Protein 6LN4 (pdb70)

Organism: Homo sapiens (NCBI:txid9606)

Foldseek 3Di:
DQLVQLLVLQDDFDAFDWVPALQGVLQSLQVLLVVVLVSVLSSQVSQPLLVVADVQQNVLLCLQQVLLLLLLVQLVVCLVDDQWTPNGPHDIHHQVNCVRSVNNVLSVLSVVLSVLCNVLVDDSSLSSLVSQLSSLVRPRPRGDCVPSSVVSNVVSLVVLVVCCVPVPVVDPPSSVSSVVSVVSSSVSSVVVLVVSVVVVVVVSHDHDVVSVVSSVSD/DDVVVVVVVD

B-factor: mean 55.41, std 24.08, range [7.72, 132.01]

CATH classification: 1.10.565.10

Nearest PDB structures (foldseek):
  6ln4-assembly1_A  TM=1.005E+00  e=1.503E-34  Homo sapiens
  2e2r-assembly1_A  TM=9.876E-01  e=1.432E-26  Homo sapiens
  1s9q-assembly1_A  TM=9.421E-01  e=3.141E-25  Mus musculus
  1s9p-assembly1_A  TM=9.801E-01  e=4.533E-24  Mus musculus
  2p7z-assembly1_A  TM=9.844E-01  e=4.084E-23  Homo sapiens

InterPro domains:
  IPR000536 Nuclear hormone receptor, ligand-binding domain [PF00104] (241-415)
  IPR000536 Nuclear hormone receptor, ligand-binding domain [PS51843] (208-432)
  IPR000536 Nuclear hormone receptor, ligand-binding domain [SM00430] (245-403)
  IPR001628 Zinc finger, nuclear hormone receptor-type [PF00105] (102-170)
  IPR001628 Zinc finger, nuclear hormone receptor-type [PR00047] (103-119)
  IPR001628 Zinc finger, nuclear hormone receptor-type [PR00047] (119-134)
  IPR001628 Zinc finger, nuclear hormone receptor-type [PR00047] (152-160)
  IPR001628 Zinc finger, nuclear hormone receptor-type [PR00047] (160-168)
  IPR001628 Zinc finger, nuclear hormone receptor-type [PS00031] (103-129)
  IPR001628 Zinc finger, nuclear hormone receptor-type [PS51030] (100-175)
  IPR001628 Zinc finger, nuclear hormone receptor-type [SM00399] (100-171)
  IPR001723 Nuclear hormone receptor [PR00398] (164-174)
  IPR001723 Nuclear hormone receptor [PR00398] (246-267)
  IPR001723 Nuclear hormone receptor [PR00398] (267-283)
  IPR001723 Nuclear hormone receptor [PR00398] (334-349)
  IPR001723 Nuclear hormone receptor [PR00398] (391-408)
  IPR013088 Zinc finger, NHR/GATA-type [G3DSA:3.30.50.10] (95-196)
  IPR024178 Estrogen receptor/oestrogen-related receptor [PIRSF002527] (75-432)
  IPR027289 Oestrogen-related receptor [PIRSF500939] (5-433)
  IPR035500 Nuclear hormone receptor-like domain superfamily [G3DSA:1.10.565.10] (209-433)

Sequence (228 aa):
KIVSHLLVAEPDKLYAMPPEGDIKALTTLCDLADRELVVIIGWAKHIPGFSSLSLGDQMSLLQSAWMEILILGIVYRSLPYDDKLVYAEDYIMDEEHSRLAGLLELYRAILQLVRRYKKLKVEKEEFVTLKALALANSDSMYIEDLEAVQKLQDLLHEALQDYELSQRHEEPWRTGKLLLTLPLLRQTAAKAVQHFYSVKLQGKVPMHKLFLEMLEAKASELLKYLTT

Secondary structure (DSSP, 8-state):
-HHHHHHHTSPPPP------SHHHHHHHHHHHHHHHHHHHHHHHTTSTTTTTS-HHHHHHHHHHHHHHHHHHHHHHHHTTSSS-EESSSS-EE-HHHHHHTT-HHHHHHHHHHHHHHHHHT--HHHHHHHHHHHHHT---TT-S-HHHHHHHHHHHHHHHHHHHHHHTTTSTTHHHHHHTTHHHHHHHHHHHHHHHHHHHHH-SS---HHHHHHHHH-/--HHHHHHH-

GO terms:
  GO:0008283 cell population proliferation (P, IDA)
  GO:0005515 protein binding (F, IPI)
  GO:1990837 sequence-specific double-stranded DNA binding (F, IDA)
  GO:0043565 sequence-specific DNA binding (F, IDA)
  GO:0019827 stem cell population maintenance (P, IDA)
  GO:0006355 regulation of DNA-templated transcription (P, IDA)
  GO:0005634 nucleus (C, EXP)
  GO:0005654 nucleoplasm (C, TAS)
  GO:0005654 nucleoplasm (C, IDA)
  GO:0000981 DNA-binding transcription factor activity, RNA polymerase II-specific (F, IDA)

Solvent-accessible surface area: 11310 Å² total; per-residue (Å²): 146,38,3,59,84,0,40,132,23,34,43,127,122,26,114,4,153,90,152,161,45,64,80,64,6,12,17,6,6,0,33,8,15,10,103,28,0,50,49,6,1,34,4,0,59,91,2,39,43,0,62,106,11,64,90,44,1,11,37,13,1,1,58,23,0,0,8,6,4,18,2,0,6,16,0,74,31,0,28,107,70,116,62,71,0,1,14,0,67,79,34,57,0,50,82,89,75,0,115,120,8,51,0,37,122,9,2,106,10,1,8,96,0,2,101,92,0,76,160,28,144,7,74,75,48,0,3,1,0,0,17,0,10,2,1,1,48,9,97,13,175,168,20,151,69,122,126,34,9,87,140,8,42,77,69,0,68,103,14,0,60,80,16,4,122,59,110,40,139,118,47,82,202,3,2,27,80,0,53,119,0,24,89,21,0,87,92,1,5,54,98,1,7,120,47,13,76,51,6,57,122,101,55,132,12,89,13,93,141,4,0,44,46,1,0,98,52,112,130,31,49,1,64,106,72,13,86,134

Radius of gyration: 17.19 Å; Cα contacts (8 Å, |Δi|>4): 266; chains: 2; bounding box: 50×35×42 Å

Structure (mmCIF, N/CA/C/O backbone):
data_6LN4
#
_entry.id   6LN4
#
_cell.length_a   108.472
_cell.length_b   108.472
_cell.length_c   106.902
_cell.angle_alpha   90.000
_cell.angle_beta   90.000
_cell.angle_gamma   120.000
#
_symmetry.space_group_name_H-M   'P 65 2 2'
#
loop_
_entity.id
_entity.type
_entity.pdbx_description
1 polymer 'Steroid hormone receptor ERR2'
2 polymer '10-mer from Peroxisome proliferator-activated receptor gamma coactivator 1-alpha'
3 water water
#
loop_
_atom_site.group_PDB
_atom_site.id
_atom_site.type_symbol
_atom_site.label_atom_id
_atom_site.label_alt_id
_atom_site.label_comp_id
_atom_site.label_asym_id
_atom_site.label_entity_id
_atom_site.label_seq_id
_atom_site.pdbx_PDB_ins_code
_atom_site.Cartn_x
_atom_site.Cartn_y
_atom_site.Cartn_z
_atom_site.occupancy
_atom_site.B_iso_or_equiv
_atom_site.auth_seq_id
_atom_site.auth_comp_id
_atom_site.auth_asym_id
_atom_site.auth_atom_id
_atom_site.pdbx_PDB_model_num
ATOM 1 N N . LYS A 1 8 ? -73.213 19.533 -3.894 1.00 62.95 211 LYS A N 1
ATOM 2 C CA . LYS A 1 8 ? -72.413 18.352 -4.186 1.00 62.77 211 LYS A CA 1
ATOM 3 C C . LYS A 1 8 ? -70.919 18.652 -4.029 1.00 70.41 211 LYS A C 1
ATOM 4 O O . LYS A 1 8 ? -70.444 19.712 -4.426 1.00 67.65 211 LYS A O 1
ATOM 10 N N . ILE A 1 9 ? -70.206 17.701 -3.424 1.00 73.36 212 ILE A N 1
ATOM 11 C CA . ILE A 1 9 ? -68.760 17.783 -3.253 1.00 67.01 212 ILE A CA 1
ATOM 12 C C . ILE A 1 9 ? -68.030 17.410 -4.544 1.00 60.35 212 ILE A C 1
ATOM 13 O O . ILE A 1 9 ? -66.924 17.898 -4.801 1.00 51.95 212 ILE A O 1
ATOM 18 N N . VAL A 1 10 ? -68.633 16.555 -5.371 1.00 60.32 213 VAL A N 1
ATOM 19 C CA . VAL A 1 10 ? -67.948 16.058 -6.559 1.00 54.32 213 VAL A CA 1
ATOM 20 C C . VAL A 1 10 ? -67.851 17.152 -7.614 1.00 65.63 213 VAL A C 1
ATOM 21 O O . VAL A 1 10 ? -66.745 17.512 -8.038 1.00 57.31 213 VAL A O 1
ATOM 25 N N . SER A 1 11 ? -69.008 17.700 -8.048 1.00 73.10 214 SER A N 1
ATOM 26 C CA . SER A 1 11 ? -69.027 18.882 -8.925 1.00 68.57 214 SER A CA 1
ATOM 27 C C . SER A 1 11 ? -68.070 19.938 -8.401 1.00 61.35 214 SER A C 1
ATOM 28 O O . SER A 1 11 ? -67.346 20.601 -9.162 1.00 53.89 214 SER A O 1
ATOM 31 N N . HIS A 1 12 ? -68.076 20.107 -7.082 1.00 58.58 215 HIS A N 1
ATOM 32 C CA . HIS A 1 12 ? -67.243 21.089 -6.418 1.00 62.90 215 HIS A CA 1
ATOM 33 C C . HIS A 1 12 ? -65.764 20.743 -6.587 1.00 59.26 215 HIS A C 1
ATOM 34 O O . HIS A 1 12 ? -65.003 21.499 -7.199 1.00 53.18 215 HIS A O 1
ATOM 41 N N . LEU A 1 13 ? -65.358 19.545 -6.169 1.00 65.05 216 LEU A N 1
ATOM 42 C CA . LEU A 1 13 ? -63.933 19.116 -6.251 1.00 61.40 216 LEU A CA 1
ATOM 43 C C . LEU A 1 13 ? -63.486 19.049 -7.712 1.00 61.11 216 LEU A C 1
ATOM 44 O O . LEU A 1 13 ? -62.292 19.176 -7.980 1.00 62.87 216 LEU A O 1
ATOM 49 N N . LEU A 1 14 ? -64.428 18.783 -8.605 1.00 44.79 217 LEU A N 1
ATOM 50 C CA . LEU A 1 14 ? -64.159 18.627 -10.051 1.00 49.88 217 LEU A CA 1
ATOM 51 C C . LEU A 1 14 ? -63.635 19.908 -10.719 1.00 61.38 217 LEU A C 1
ATOM 52 O O . LEU A 1 14 ? -62.617 19.855 -11.376 1.00 68.29 217 LEU A O 1
ATOM 57 N N . VAL A 1 15 ? -64.310 21.035 -10.561 1.00 66.24 218 VAL A N 1
ATOM 58 C CA . VAL A 1 15 ? -63.927 22.236 -11.298 1.00 70.87 218 VAL A CA 1
ATOM 59 C C . VAL A 1 15 ? -62.801 22.973 -10.581 1.00 61.90 218 VAL A C 1
ATOM 60 O O . VAL A 1 15 ? -62.341 24.020 -11.041 1.00 64.46 218 VAL A O 1
ATOM 64 N N . ALA A 1 16 ? -62.325 22.428 -9.474 1.00 59.55 219 ALA A N 1
ATOM 65 C CA . ALA A 1 16 ? -61.105 22.950 -8.876 1.00 61.87 219 ALA A CA 1
ATOM 66 C C . ALA A 1 16 ? -59.843 22.302 -9.436 1.00 70.95 219 ALA A C 1
ATOM 67 O O . ALA A 1 16 ? -58.743 22.822 -9.197 1.00 71.92 219 ALA A O 1
ATOM 69 N N . GLU A 1 17 ? -59.984 21.194 -10.172 1.00 69.97 220 GLU A N 1
ATOM 70 C CA . GLU A 1 17 ? -58.829 20.499 -10.732 1.00 66.48 220 GLU A CA 1
ATOM 71 C C . GLU A 1 17 ? -58.129 21.408 -11.742 1.00 76.68 220 GLU A C 1
ATOM 72 O O . GLU A 1 17 ? -58.784 22.223 -12.423 1.00 70.62 220 GLU A O 1
ATOM 78 N N . PRO A 1 18 ? -56.804 21.343 -11.836 1.00 87.47 221 PRO A N 1
ATOM 79 C CA . PRO A 1 18 ? -56.117 22.176 -12.824 1.00 79.76 221 PRO A CA 1
ATOM 80 C C . PRO A 1 18 ? -56.503 21.794 -14.239 1.00 89.46 221 PRO A C 1
ATOM 81 O O . PRO A 1 18 ? -56.980 20.687 -14.512 1.00 95.63 221 PRO A O 1
ATOM 85 N N . ASP A 1 19 ? -56.264 22.729 -15.148 1.00 96.62 222 ASP A N 1
ATOM 86 C CA . ASP A 1 19 ? -56.453 22.442 -16.555 1.00 101.83 222 ASP A CA 1
ATOM 87 C C . ASP A 1 19 ? -55.211 21.762 -17.121 1.00 104.28 222 ASP A C 1
ATOM 88 O O . ASP A 1 19 ? -54.144 21.737 -16.499 1.00 101.06 222 ASP A O 1
ATOM 93 N N . LYS A 1 20 ? -55.379 21.203 -18.321 1.00 104.79 223 LYS A N 1
ATOM 94 C CA . LYS A 1 20 ? -54.398 20.324 -18.956 1.00 93.48 223 LYS A CA 1
ATOM 95 C C . LYS A 1 20 ? -52.974 20.876 -18.906 1.00 92.67 223 LYS A C 1
ATOM 96 O O . LYS A 1 20 ? -52.722 22.037 -19.248 1.00 100.80 223 LYS A O 1
ATOM 102 N N . LEU A 1 21 ? -52.046 20.008 -18.502 1.00 80.70 224 LEU A N 1
ATOM 103 C CA . LEU A 1 21 ? -50.626 20.295 -18.341 1.00 80.73 224 LEU A CA 1
ATOM 104 C C . LEU A 1 21 ? -49.859 19.933 -19.607 1.00 78.11 224 LEU A C 1
ATOM 105 O O . LEU A 1 21 ? -50.208 18.984 -20.312 1.00 89.90 224 LEU A O 1
ATOM 110 N N . TYR A 1 22 ? -48.801 20.694 -19.884 1.00 70.86 225 TYR A N 1
ATOM 111 C CA . TYR A 1 22 ? -47.999 20.495 -21.086 1.00 81.21 225 TYR A CA 1
ATOM 112 C C . TYR A 1 22 ? -46.520 20.502 -20.729 1.00 89.34 225 TYR A C 1
ATOM 113 O O . TYR A 1 22 ? -46.023 21.476 -20.150 1.00 100.66 225 TYR A O 1
ATOM 122 N N . ALA A 1 23 ? -45.827 19.417 -21.081 1.00 82.83 226 ALA A N 1
ATOM 123 C CA . ALA A 1 23 ? -44.397 19.335 -20.831 1.00 83.88 226 ALA A CA 1
ATOM 124 C C . ALA A 1 23 ? -43.687 20.510 -21.485 1.00 92.59 226 ALA A C 1
ATOM 125 O O . ALA A 1 23 ? -44.016 20.906 -22.608 1.00 100.73 226 ALA A O 1
ATOM 127 N N . MET A 1 24 ? -42.733 21.098 -20.767 1.00 100.94 227 MET A N 1
ATOM 128 C CA . MET A 1 24 ? -41.845 22.108 -21.342 1.00 118.32 227 MET A CA 1
ATOM 129 C C . MET A 1 24 ? -40.440 21.919 -20.787 1.00 124.39 227 MET A C 1
ATOM 130 O O . MET A 1 24 ? -40.067 22.512 -19.766 1.00 122.20 227 MET A O 1
ATOM 135 N N . PRO A 1 25 ? -39.627 21.075 -21.444 1.00 121.44 228 PRO A N 1
ATOM 136 C CA . PRO A 1 25 ? -38.213 20.780 -21.200 1.00 118.09 228 PRO A CA 1
ATOM 137 C C . PRO A 1 25 ? -37.289 21.700 -22.006 1.00 112.03 228 PRO A C 1
ATOM 138 O O . PRO A 1 25 ? -37.783 22.663 -22.595 1.00 109.77 228 PRO A O 1
ATOM 142 N N . PRO A 1 30 ? -29.324 17.881 -25.903 1.00 131.40 233 PRO A N 1
ATOM 143 C CA . PRO A 1 30 ? -28.838 16.656 -25.271 1.00 127.52 233 PRO A CA 1
ATOM 144 C C . PRO A 1 30 ? -29.976 15.687 -24.963 1.00 120.24 233 PRO A C 1
ATOM 145 O O . PRO A 1 30 ? -30.409 15.604 -23.815 1.00 120.25 233 PRO A O 1
ATOM 149 N N . GLU A 1 31 ? -30.455 14.962 -25.977 1.00 126.11 234 GLU A N 1
ATOM 150 C CA . GLU A 1 31 ? -31.656 14.138 -25.828 1.00 119.46 234 GLU A CA 1
ATOM 151 C C . GLU A 1 31 ? -31.261 12.744 -25.352 1.00 117.35 234 GLU A C 1
ATOM 152 O O . GLU A 1 31 ? -31.181 11.782 -26.118 1.00 118.29 234 GLU A O 1
ATOM 158 N N . GLY A 1 32 ? -31.027 12.648 -24.041 1.00 111.07 235 GLY A N 1
ATOM 159 C CA . GLY A 1 32 ? -30.644 11.436 -23.356 1.00 101.51 235 GLY A CA 1
ATOM 160 C C . GLY A 1 32 ? -31.596 11.141 -22.213 1.00 96.69 235 GLY A C 1
ATOM 161 O O . GLY A 1 32 ? -32.746 11.588 -22.199 1.00 89.99 235 GLY A O 1
ATOM 162 N N . ASP A 1 33 ? -31.099 10.373 -21.239 1.00 98.47 236 ASP A N 1
ATOM 163 C CA . ASP A 1 33 ? -31.942 10.037 -20.096 1.00 97.54 236 ASP A CA 1
ATOM 164 C C . ASP A 1 33 ? -32.054 11.207 -19.128 1.00 101.53 236 ASP A C 1
ATOM 165 O O . ASP A 1 33 ? -33.064 11.348 -18.430 1.00 96.70 236 ASP A O 1
ATOM 170 N N . ILE A 1 34 ? -31.024 12.057 -19.074 1.00 106.02 237 ILE A N 1
ATOM 171 C CA . ILE A 1 34 ? -31.025 13.159 -18.117 1.00 97.10 237 ILE A CA 1
ATOM 172 C C . ILE A 1 34 ? -32.023 14.239 -18.522 1.00 92.66 237 ILE A C 1
ATOM 173 O O . ILE A 1 34 ? -32.582 14.926 -17.657 1.00 95.52 237 ILE A O 1
ATOM 178 N N . LYS A 1 35 ? -32.294 14.395 -19.823 1.00 90.91 238 LYS A N 1
ATOM 179 C CA . LYS A 1 35 ? -33.326 15.344 -20.227 1.00 89.90 238 LYS A CA 1
ATOM 180 C C . LYS A 1 35 ? -34.735 14.799 -20.003 1.00 83.93 238 LYS A C 1
ATOM 181 O O . LYS A 1 35 ? -35.661 15.594 -19.793 1.00 80.99 238 LYS A O 1
ATOM 187 N N . ALA A 1 36 ? -34.923 13.473 -20.036 1.00 85.89 239 ALA A N 1
ATOM 188 C CA . ALA A 1 36 ? -36.241 12.908 -19.748 1.00 75.04 239 ALA A CA 1
ATOM 189 C C . ALA A 1 36 ? -36.622 13.132 -18.292 1.00 72.14 239 ALA A C 1
ATOM 190 O O . ALA A 1 36 ? -37.686 13.692 -17.996 1.00 69.43 239 ALA A O 1
ATOM 192 N N . LEU A 1 37 ? -35.757 12.699 -17.368 1.00 70.96 240 LEU A N 1
ATOM 193 C CA . LEU A 1 37 ? -36.019 12.859 -15.944 1.00 68.81 240 LEU A CA 1
ATOM 194 C C . LEU A 1 37 ? -36.348 14.305 -15.595 1.00 78.64 240 LEU A C 1
ATOM 195 O O . LEU A 1 37 ? -37.288 14.569 -14.838 1.00 76.55 240 LEU A O 1
ATOM 200 N N . THR A 1 38 ? -35.606 15.257 -16.168 1.00 77.54 241 THR A N 1
ATOM 201 C CA . THR A 1 38 ? -35.849 16.669 -15.890 1.00 74.02 241 THR A CA 1
ATOM 202 C C . THR A 1 38 ? -37.242 17.100 -16.320 1.00 71.37 241 THR A C 1
ATOM 203 O O . THR A 1 38 ? -37.874 17.916 -15.640 1.00 74.72 241 THR A O 1
ATOM 207 N N . THR A 1 39 ? -37.727 16.578 -17.446 1.00 71.06 242 THR A N 1
ATOM 208 C CA . THR A 1 39 ? -39.070 16.925 -17.895 1.00 69.28 242 THR A CA 1
ATOM 209 C C . THR A 1 39 ? -40.122 16.409 -16.923 1.00 68.90 242 THR A C 1
ATOM 210 O O . THR A 1 39 ? -41.093 17.111 -16.613 1.00 75.07 242 THR A O 1
ATOM 214 N N . LEU A 1 40 ? -39.938 15.188 -16.424 1.00 64.15 243 LEU A N 1
ATOM 215 C CA . LEU A 1 40 ? -40.875 14.627 -15.459 1.00 59.62 243 LEU A CA 1
ATOM 216 C C . LEU A 1 40 ? -40.724 15.307 -14.109 1.00 61.84 243 LEU A C 1
ATOM 217 O O . LEU A 1 40 ? -41.716 15.588 -13.427 1.00 63.06 243 LEU A O 1
ATOM 222 N N . CYS A 1 41 ? -39.481 15.578 -13.707 1.00 62.91 244 CYS A N 1
ATOM 223 C CA . CYS A 1 41 ? -39.251 16.195 -12.408 1.00 63.71 244 CYS A CA 1
ATOM 224 C C . CYS A 1 41 ? -39.867 17.582 -12.337 1.00 60.22 244 CYS A C 1
ATOM 225 O O . CYS A 1 41 ? -40.376 17.978 -11.285 1.00 56.58 244 CYS A O 1
ATOM 228 N N . ASP A 1 42 ? -39.858 18.321 -13.447 1.00 61.31 245 ASP A N 1
ATOM 229 C CA . ASP A 1 42 ? -40.435 19.660 -13.420 1.00 69.21 245 ASP A CA 1
ATOM 230 C C . ASP A 1 42 ? -41.930 19.633 -13.714 1.00 66.38 245 ASP A C 1
ATOM 231 O O . ASP A 1 42 ? -42.671 20.513 -13.256 1.00 66.24 245 ASP A O 1
ATOM 236 N N . LEU A 1 43 ? -42.395 18.623 -14.442 1.00 57.61 246 LEU A N 1
ATOM 237 C CA . LEU A 1 43 ? -43.825 18.364 -14.492 1.00 54.07 246 LEU A CA 1
ATOM 238 C C . LEU A 1 43 ? -44.363 17.966 -13.120 1.00 62.72 246 LEU A C 1
ATOM 239 O O . LEU A 1 43 ? -45.458 18.397 -12.734 1.00 58.91 246 LEU A O 1
ATOM 244 N N . ALA A 1 44 ? -43.617 17.149 -12.371 1.00 54.18 247 ALA A N 1
ATOM 245 C CA . ALA A 1 44 ? -44.045 16.802 -11.022 1.00 53.84 247 ALA A CA 1
ATOM 246 C C . ALA A 1 44 ? -44.142 18.050 -10.163 1.00 66.75 247 ALA A C 1
ATOM 247 O O . ALA A 1 44 ? -45.178 18.314 -9.540 1.00 69.58 247 ALA A O 1
ATOM 249 N N . ASP A 1 45 ? -43.067 18.852 -10.146 1.00 67.87 248 ASP A N 1
ATOM 250 C CA . ASP A 1 45 ? -43.041 20.039 -9.300 1.00 59.73 248 ASP A CA 1
ATOM 251 C C . ASP A 1 45 ? -44.172 20.987 -9.671 1.00 53.90 248 ASP A C 1
ATOM 252 O O . ASP A 1 45 ? -44.823 21.561 -8.795 1.00 58.43 248 ASP A O 1
ATOM 257 N N . ARG A 1 46 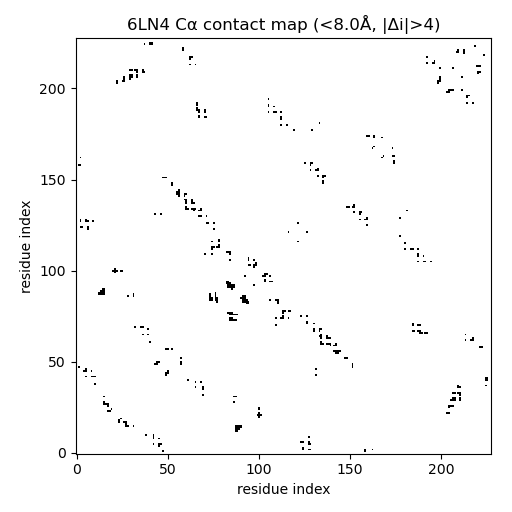? -44.456 21.095 -10.956 1.00 54.22 249 ARG A N 1
ATOM 258 C CA . ARG A 1 46 ? -45.539 22.001 -11.388 1.00 62.65 249 ARG A CA 1
ATOM 259 C C . ARG A 1 46 ? -46.890 21.493 -10.894 1.00 69.89 249 ARG A C 1
ATOM 260 O O . ARG A 1 46 ? -47.719 22.331 -10.594 1.00 82.69 249 ARG A O 1
ATOM 268 N N . GLU A 1 47 ? -47.122 20.176 -10.881 1.00 70.26 250 GLU A N 1
ATOM 269 C CA . GLU A 1 47 ? -48.396 19.642 -10.397 1.00 63.51 250 GLU A CA 1
ATOM 270 C C . GLU A 1 47 ? -48.440 19.579 -8.872 1.00 52.47 250 GLU A C 1
ATOM 271 O O . GLU A 1 47 ? -49.521 19.694 -8.282 1.00 48.04 250 GLU A O 1
ATOM 277 N N . LEU A 1 48 ? -47.291 19.387 -8.218 1.00 46.24 251 LEU A N 1
ATOM 278 C CA . LEU A 1 48 ? -47.246 19.520 -6.764 1.00 45.00 251 LEU A CA 1
ATOM 279 C C . LEU A 1 48 ? -47.829 20.854 -6.345 1.00 52.01 251 LEU A C 1
ATOM 280 O O . LEU A 1 48 ? -48.710 20.914 -5.478 1.00 42.06 251 LEU A O 1
ATOM 285 N N . VAL A 1 49 ? -47.363 21.935 -6.987 1.00 47.08 252 VAL A N 1
ATOM 286 C CA . VAL A 1 49 ? -47.936 23.259 -6.777 1.00 50.24 252 VAL A CA 1
ATOM 287 C C . VAL A 1 49 ? -49.445 23.218 -6.961 1.00 48.26 252 VAL A C 1
ATOM 288 O O . VAL A 1 49 ? -50.188 23.815 -6.179 1.00 74.08 252 VAL A O 1
ATOM 292 N N . VAL A 1 50 ? -49.939 22.500 -7.970 1.00 46.74 253 VAL A N 1
ATOM 293 C CA . VAL A 1 50 ? -51.382 22.584 -8.154 1.00 52.13 253 VAL A CA 1
ATOM 294 C C . VAL A 1 50 ? -52.175 21.710 -7.167 1.00 49.23 253 VAL A C 1
ATOM 295 O O . VAL A 1 50 ? -53.283 22.108 -6.783 1.00 43.78 253 VAL A O 1
ATOM 299 N N . ILE A 1 51 ? -51.667 20.528 -6.742 1.00 42.64 254 ILE A N 1
ATOM 300 C CA . ILE A 1 51 ? -52.351 19.788 -5.672 1.00 41.27 254 ILE A CA 1
ATOM 301 C C . ILE A 1 51 ? -52.638 20.717 -4.517 1.00 48.28 254 ILE A C 1
ATOM 302 O O . ILE A 1 51 ? -53.713 20.671 -3.902 1.00 43.96 254 ILE A O 1
ATOM 307 N N . ILE A 1 52 ? -51.644 21.539 -4.164 1.00 53.68 255 ILE A N 1
ATOM 308 C CA . ILE A 1 52 ? -51.768 22.330 -2.950 1.00 41.14 255 ILE A CA 1
ATOM 309 C C . ILE A 1 52 ? -52.900 23.327 -3.112 1.00 43.46 255 ILE A C 1
ATOM 310 O O . ILE A 1 52 ? -53.751 23.463 -2.225 1.00 46.99 255 ILE A O 1
ATOM 315 N N . GLY A 1 53 ? -52.987 23.968 -4.284 1.00 50.61 256 GLY A N 1
ATOM 316 C CA . GLY A 1 53 ? -54.118 24.841 -4.558 1.00 52.68 256 GLY A CA 1
ATOM 317 C C . GLY A 1 53 ? -55.421 24.072 -4.516 1.00 49.70 256 GLY A C 1
ATOM 318 O O . GLY A 1 53 ? -56.398 24.513 -3.903 1.00 47.08 256 GLY A O 1
ATOM 319 N N . TRP A 1 54 ? -55.433 22.885 -5.128 1.00 48.60 257 TRP A N 1
ATOM 320 C CA . TRP A 1 54 ? -56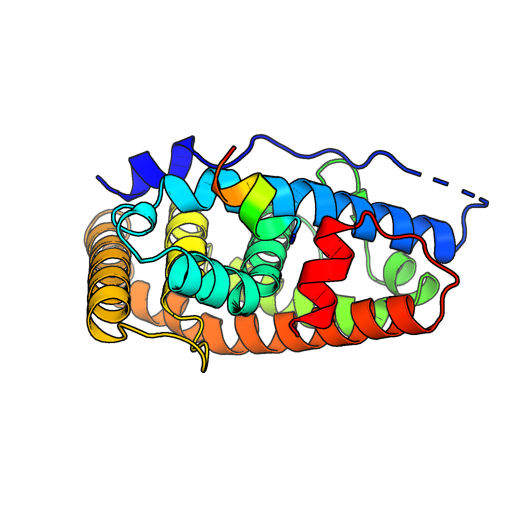.633 22.053 -5.164 1.00 41.57 257 TRP A CA 1
ATOM 321 C C . TRP A 1 54 ? -57.012 21.550 -3.771 1.00 38.91 257 TRP A C 1
ATOM 322 O O . TRP A 1 54 ? -58.195 21.550 -3.412 1.00 39.27 257 TRP A O 1
ATOM 333 N N . ALA A 1 55 ? -56.027 21.135 -2.962 1.00 37.18 258 ALA A N 1
ATOM 334 C CA . ALA A 1 55 ? -56.338 20.591 -1.640 1.00 35.91 258 ALA A CA 1
ATOM 335 C C . ALA A 1 55 ? -57.229 21.525 -0.826 1.00 38.06 258 ALA A C 1
ATOM 336 O O . ALA A 1 55 ? -58.124 21.069 -0.104 1.00 37.16 258 ALA A O 1
ATOM 338 N N . LYS A 1 56 ? -57.021 22.838 -0.940 1.00 44.94 259 LYS A N 1
ATOM 339 C CA . LYS A 1 56 ? -57.783 23.749 -0.091 1.00 50.96 259 LYS A CA 1
ATOM 340 C C . LYS A 1 56 ? -59.259 23.802 -0.462 1.00 55.72 259 LYS A C 1
ATOM 341 O O . LYS A 1 56 ? -60.078 24.212 0.369 1.00 57.32 259 LYS A O 1
ATOM 347 N N . HIS A 1 57 ? -59.621 23.353 -1.665 1.00 52.88 260 HIS A N 1
ATOM 348 C CA . HIS A 1 57 ? -61.023 23.244 -2.042 1.00 55.57 260 HIS A CA 1
ATOM 349 C C . HIS A 1 57 ? -61.687 21.991 -1.488 1.00 49.96 260 HIS A C 1
ATOM 350 O O . HIS A 1 57 ? -62.912 21.860 -1.593 1.00 62.00 260 HIS A O 1
ATOM 357 N N . ILE A 1 58 ? -60.920 21.059 -0.929 1.00 41.25 261 ILE A N 1
ATOM 358 C CA . ILE A 1 58 ? -61.524 19.866 -0.343 1.00 39.03 261 ILE A CA 1
ATOM 359 C C . ILE A 1 58 ? -62.243 20.333 0.910 1.00 51.53 261 ILE A C 1
ATOM 360 O O . ILE A 1 58 ? -61.614 20.958 1.775 1.00 45.14 261 ILE A O 1
ATOM 365 N N . PRO A 1 59 ? -63.555 20.110 1.024 1.00 62.11 262 PRO A N 1
ATOM 366 C CA . PRO A 1 59 ? -64.276 20.640 2.181 1.00 62.11 262 PRO A CA 1
ATOM 367 C C . PRO A 1 59 ? -63.633 20.143 3.458 1.00 55.35 262 PRO A C 1
ATOM 368 O O . PRO A 1 59 ? -63.247 18.978 3.548 1.00 48.74 262 PRO A O 1
ATOM 372 N N . GLY A 1 60 ? -63.438 21.042 4.420 1.00 56.06 263 GLY A N 1
ATOM 373 C CA . GLY A 1 60 ? -62.911 20.685 5.716 1.00 49.94 263 GLY A CA 1
ATOM 374 C C . GLY A 1 60 ? -61.414 20.477 5.779 1.00 43.97 263 GLY A C 1
ATOM 375 O O . GLY A 1 60 ? -60.865 20.413 6.885 1.00 44.06 263 GLY A O 1
ATOM 376 N N . PHE A 1 61 ? -60.734 20.361 4.635 1.00 38.78 264 PHE A N 1
ATOM 377 C CA . PHE A 1 61 ? -59.283 20.234 4.648 1.00 37.18 264 PHE A CA 1
ATOM 378 C C . PHE A 1 61 ? -58.616 21.468 5.227 1.00 49.50 264 PHE A C 1
ATOM 379 O O . PHE A 1 61 ? -57.647 21.349 5.988 1.00 39.59 264 PHE A O 1
ATOM 387 N N . SER A 1 62 ? -59.110 22.656 4.877 1.00 57.12 265 SER A N 1
ATOM 388 C CA . SER A 1 62 ? -58.473 23.872 5.351 1.00 49.40 265 SER A CA 1
ATOM 389 C C . SER A 1 62 ? -58.809 24.180 6.796 1.00 48.20 265 SER A C 1
ATOM 390 O O . SER A 1 62 ? -58.117 24.999 7.403 1.00 50.56 265 SER A O 1
ATOM 393 N N . SER A 1 63 ? -59.828 23.528 7.365 1.00 47.67 266 SER A N 1
ATOM 394 C CA . SER A 1 63 ? -60.128 23.663 8.783 1.00 49.62 266 SER A CA 1
ATOM 395 C C . SER A 1 63 ? -59.277 22.746 9.646 1.00 47.45 266 SER A C 1
ATOM 396 O O . SER A 1 63 ? -59.414 22.782 10.874 1.00 49.14 266 SER A O 1
ATOM 399 N N . LEU A 1 64 ? -58.411 21.930 9.041 1.00 44.14 267 LEU A N 1
ATOM 400 C CA . LEU A 1 64 ? -57.393 21.187 9.772 1.00 42.64 267 LEU A CA 1
ATOM 401 C C . LEU A 1 64 ? -56.237 22.110 10.136 1.00 44.87 267 LEU A C 1
ATOM 402 O O . LEU A 1 64 ? -55.935 23.078 9.434 1.00 47.40 267 LEU A O 1
ATOM 407 N N . SER A 1 65 ? -55.578 21.803 11.242 1.00 45.41 268 SER A N 1
ATOM 408 C CA . SER A 1 65 ? -54.400 22.569 11.592 1.00 47.72 268 SER A CA 1
ATOM 409 C C . SER A 1 65 ? -53.347 22.398 10.497 1.00 46.03 268 SER A C 1
ATOM 410 O O . SER A 1 65 ? -53.270 21.360 9.835 1.00 62.98 268 SER A O 1
ATOM 413 N N . LEU A 1 66 ? -52.573 23.457 10.274 1.00 48.75 269 LEU A N 1
ATOM 414 C CA . LEU A 1 66 ? -51.641 23.500 9.157 1.00 48.07 269 LEU A CA 1
ATOM 415 C C . LEU A 1 66 ? -50.634 22.364 9.222 1.00 45.82 269 LEU A C 1
ATOM 416 O O . LEU A 1 66 ? -50.224 21.838 8.187 1.00 43.77 269 LEU A O 1
ATOM 421 N N . GLY A 1 67 ? -50.219 21.977 10.427 1.00 46.56 270 GLY A N 1
ATOM 422 C CA . GLY A 1 67 ? -49.341 20.834 10.567 1.00 44.76 270 GLY A CA 1
ATOM 423 C C . GLY A 1 67 ? -49.975 19.572 10.029 1.00 40.71 270 GLY A C 1
ATOM 424 O O . GLY A 1 67 ? -49.294 18.728 9.435 1.00 44.07 270 GLY A O 1
ATOM 425 N N . ASP A 1 68 ? -51.288 19.436 10.199 1.00 39.69 271 ASP A N 1
ATOM 426 C CA . ASP A 1 68 ? -51.985 18.254 9.718 1.00 36.31 271 ASP A CA 1
ATOM 427 C C . ASP A 1 68 ? -52.231 18.339 8.217 1.00 34.71 271 ASP A C 1
ATOM 428 O O . ASP A 1 68 ? -52.148 17.329 7.519 1.00 32.10 271 ASP A O 1
ATOM 433 N N . GLN A 1 69 ? -52.528 19.537 7.703 1.00 36.58 272 GLN A N 1
ATOM 434 C CA . GLN A 1 69 ? -52.593 19.719 6.253 1.00 35.74 272 GLN A CA 1
ATOM 435 C C . GLN A 1 69 ? -51.273 19.348 5.591 1.00 35.11 272 GLN A C 1
ATOM 436 O O . GLN A 1 69 ? -51.257 18.714 4.530 1.00 34.76 272 GLN A O 1
ATOM 442 N N . MET A 1 70 ? -50.157 19.724 6.204 1.00 37.16 273 MET A N 1
ATOM 443 C CA . MET A 1 70 ? -48.861 19.349 5.658 1.00 37.14 273 MET A CA 1
ATOM 444 C C . MET A 1 70 ? -48.571 17.874 5.864 1.00 34.91 273 MET A C 1
ATOM 445 O O . MET A 1 70 ? -47.934 17.247 5.014 1.00 36.16 273 MET A O 1
ATOM 450 N N . SER A 1 71 ? -49.012 17.301 6.979 1.00 33.81 274 SER A N 1
ATOM 451 C CA . SER A 1 71 ? -48.722 15.897 7.202 1.00 31.77 274 SER A CA 1
ATOM 452 C C . SER A 1 71 ? -49.424 15.026 6.164 1.00 33.23 274 SER A C 1
ATOM 453 O O . SER A 1 71 ? -48.833 14.076 5.640 1.00 27.45 274 SER A O 1
ATOM 456 N N . LEU A 1 72 ? -50.685 15.342 5.853 1.00 29.96 275 LEU A N 1
ATOM 457 C CA . LEU A 1 72 ? -51.404 14.630 4.804 1.00 25.69 275 LEU A CA 1
ATOM 458 C C . LEU A 1 72 ? -50.699 14.783 3.461 1.00 43.73 275 LEU A C 1
ATOM 459 O O . LEU A 1 72 ? -50.347 13.790 2.815 1.00 38.77 275 LEU A O 1
ATOM 464 N N . LEU A 1 73 ? -50.483 16.030 3.023 1.00 35.42 276 LEU A N 1
ATOM 465 C CA . LEU A 1 73 ? -49.845 16.280 1.730 1.00 28.23 276 LEU A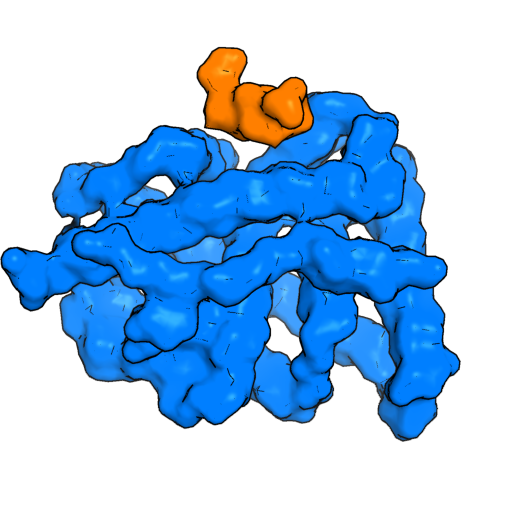 CA 1
ATOM 466 C C . LEU A 1 73 ? -48.488 15.592 1.626 1.00 28.29 276 LEU A C 1
ATOM 467 O O . LEU A 1 73 ? -48.167 14.986 0.600 1.00 27.42 276 LEU A O 1
ATOM 472 N N . GLN A 1 74 ? -47.684 15.660 2.680 1.00 29.65 277 GLN A N 1
ATOM 473 C CA . GLN A 1 74 ? -46.389 14.998 2.677 1.00 30.77 277 GLN A CA 1
ATOM 474 C C . GLN A 1 74 ? -46.494 13.483 2.533 1.00 32.42 277 GLN A C 1
ATOM 475 O O . GLN A 1 74 ? -45.584 12.864 1.965 1.00 35.08 277 GLN A O 1
ATOM 481 N N . SER A 1 75 ? -47.574 12.871 3.023 1.00 25.81 278 SER A N 1
ATOM 482 C CA . SER A 1 75 ? -47.736 11.433 2.855 1.00 35.57 278 SER A CA 1
ATOM 483 C C . SER A 1 75 ? -48.321 11.068 1.499 1.00 30.59 278 SER A C 1
ATOM 484 O O . SER A 1 75 ? -47.934 10.057 0.909 1.00 40.85 278 SER A O 1
ATOM 487 N N . ALA A 1 76 ? -49.253 11.861 0.988 1.00 21.84 279 ALA A N 1
ATOM 488 C CA . ALA A 1 76 ? -50.085 11.407 -0.115 1.00 22.50 279 ALA A CA 1
ATOM 489 C C . ALA A 1 76 ? -49.706 12.019 -1.460 1.00 26.18 279 ALA A C 1
ATOM 490 O O . ALA A 1 76 ? -50.326 11.678 -2.469 1.00 31.56 279 ALA A O 1
ATOM 492 N N . TRP A 1 77 ? -48.688 12.886 -1.516 1.00 28.26 280 TRP A N 1
ATOM 493 C CA . TRP A 1 77 ? -48.471 13.675 -2.732 1.00 26.52 280 TRP A CA 1
ATOM 494 C C . TRP A 1 77 ? -48.199 12.791 -3.954 1.00 29.90 280 TRP A C 1
ATOM 495 O O . TRP A 1 77 ? -48.765 13.023 -5.028 1.00 24.88 280 TRP A O 1
ATOM 506 N N . MET A 1 78 ? -47.360 11.763 -3.816 1.00 24.12 281 MET A N 1
ATOM 507 C CA . MET A 1 78 ? -47.063 10.928 -4.981 1.00 33.40 281 MET A CA 1
ATOM 508 C C . MET A 1 78 ? -48.277 10.118 -5.429 1.00 21.76 281 MET A C 1
ATOM 509 O O . MET A 1 78 ? -48.496 9.943 -6.626 1.00 28.12 281 MET A O 1
ATOM 514 N N . GLU A 1 79 ? -49.069 9.622 -4.488 1.00 19.94 282 GLU A N 1
ATOM 515 C CA . GLU A 1 79 ? -50.303 8.937 -4.842 1.00 19.82 282 GLU A CA 1
ATOM 516 C C . GLU A 1 79 ? -51.190 9.817 -5.710 1.00 19.11 282 GLU A C 1
ATOM 517 O O . GLU A 1 79 ? -51.827 9.333 -6.652 1.00 23.37 282 GLU A O 1
ATOM 523 N N . ILE A 1 80 ? -51.245 11.118 -5.415 1.00 20.42 283 ILE A N 1
ATOM 524 C CA . ILE A 1 80 ? -52.166 11.986 -6.148 1.00 27.80 283 ILE A CA 1
ATOM 525 C C . ILE A 1 80 ? -51.621 12.301 -7.536 1.00 28.45 283 ILE A C 1
ATOM 526 O O . ILE A 1 80 ? -52.366 12.304 -8.518 1.00 40.99 283 ILE A O 1
ATOM 531 N N . LEU A 1 81 ? -50.313 12.554 -7.649 1.00 25.12 284 LEU A N 1
ATOM 532 C CA . LEU A 1 81 ? -49.686 12.637 -8.972 1.00 26.51 284 LEU A CA 1
ATOM 533 C C . LEU A 1 81 ? -49.928 11.365 -9.786 1.00 30.22 284 LEU A C 1
ATOM 534 O O . LEU A 1 81 ? -50.382 11.437 -10.931 1.00 30.46 284 LEU A O 1
ATOM 539 N N . ILE A 1 82 ? -49.629 10.182 -9.215 1.00 27.74 285 ILE A N 1
ATOM 540 C CA . ILE A 1 82 ? -49.801 8.932 -9.962 1.00 22.74 285 ILE A CA 1
ATOM 541 C C . ILE A 1 82 ? -51.223 8.843 -10.521 1.00 26.67 285 ILE A C 1
ATOM 542 O O . ILE A 1 82 ? -51.432 8.512 -11.693 1.00 2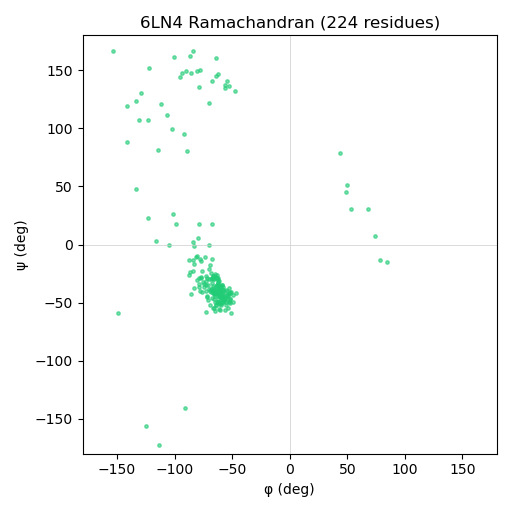3.24 285 ILE A O 1
ATOM 547 N N . LEU A 1 83 ? -52.221 9.216 -9.709 1.00 21.23 286 LEU A N 1
ATOM 548 C CA . LEU A 1 83 ? -53.611 9.168 -10.146 1.00 21.23 286 LEU A CA 1
ATOM 549 C C . LEU A 1 83 ? -53.891 10.146 -11.284 1.00 32.23 286 LEU A C 1
ATOM 550 O O . LEU A 1 83 ? -54.816 9.931 -12.069 1.00 42.69 286 LEU A O 1
ATOM 555 N N . GLY A 1 84 ? -53.127 11.237 -11.383 1.00 25.55 287 GLY A N 1
ATOM 556 C CA . GLY A 1 84 ? -53.253 12.101 -12.546 1.00 28.10 287 GLY A CA 1
ATOM 557 C C . GLY A 1 84 ? -52.692 11.451 -13.799 1.00 41.62 287 GLY A C 1
ATOM 558 O O . GLY A 1 84 ? -53.330 11.448 -14.856 1.00 30.81 287 GLY A O 1
ATOM 559 N N . ILE A 1 85 ? -51.481 10.899 -13.697 1.00 28.89 288 ILE A N 1
ATOM 560 C CA . ILE A 1 85 ? -50.912 10.160 -14.816 1.00 30.13 288 ILE A CA 1
ATOM 561 C C . ILE A 1 85 ? -51.855 9.043 -15.245 1.00 42.95 288 ILE A C 1
ATOM 562 O O . ILE A 1 85 ? -52.118 8.847 -16.440 1.00 40.38 288 ILE A O 1
ATOM 567 N N . VAL A 1 86 ? -52.373 8.282 -14.276 1.00 29.05 289 VAL A N 1
ATOM 568 C CA . VAL A 1 86 ? -53.273 7.191 -14.608 1.00 36.45 289 VAL A CA 1
ATOM 569 C C . VAL A 1 86 ? -54.468 7.712 -15.385 1.00 38.16 289 VAL A C 1
ATOM 570 O O . VAL A 1 86 ? -54.818 7.166 -16.436 1.00 48.85 289 VAL A O 1
ATOM 574 N N . TYR A 1 87 ? -55.113 8.777 -14.897 1.00 37.58 290 TYR A N 1
ATOM 575 C CA . TYR A 1 87 ? -56.312 9.264 -15.574 1.00 29.32 290 TYR A CA 1
ATOM 576 C C . TYR A 1 87 ? -56.010 9.648 -17.016 1.00 32.39 290 TYR A C 1
ATOM 577 O O . TYR A 1 87 ? -56.740 9.275 -17.943 1.00 34.03 290 TYR A O 1
ATOM 586 N N . ARG A 1 88 ? -54.930 10.389 -17.220 1.00 33.59 291 ARG A N 1
ATOM 587 C CA . ARG A 1 88 ? -54.561 10.797 -18.563 1.00 36.96 291 ARG A CA 1
ATOM 588 C C . ARG A 1 88 ? -54.216 9.596 -19.434 1.00 37.34 291 ARG A C 1
ATOM 589 O O . ARG A 1 88 ? -54.393 9.651 -20.653 1.00 40.25 291 ARG A O 1
ATOM 597 N N . SER A 1 89 ? -53.725 8.511 -18.842 1.00 35.18 292 SER A N 1
ATOM 598 C CA . SER A 1 89 ? -53.222 7.385 -19.624 1.00 35.88 292 SER A CA 1
ATOM 599 C C . SER A 1 89 ? -54.312 6.415 -20.057 1.00 35.82 292 SER A C 1
ATOM 600 O O . SER A 1 89 ? -54.050 5.573 -20.918 1.00 37.21 292 SER A O 1
ATOM 603 N N . LEU A 1 90 ? -55.515 6.515 -19.490 1.00 37.33 293 LEU A N 1
ATOM 604 C CA . LEU A 1 90 ? -56.603 5.582 -19.783 1.00 35.32 293 LEU A CA 1
ATOM 605 C C . LEU A 1 90 ? -56.894 5.382 -21.269 1.00 38.63 293 LEU A C 1
ATOM 606 O O . LEU A 1 90 ? -57.188 4.245 -21.662 1.00 46.15 293 LEU A O 1
ATOM 611 N N . PRO A 1 91 ? -56.886 6.405 -22.132 1.00 40.88 294 PRO A N 1
ATOM 612 C CA . PRO A 1 91 ? -57.209 6.147 -23.544 1.00 44.51 294 PRO A CA 1
ATOM 613 C C . PRO A 1 91 ? -56.063 5.599 -24.390 1.00 46.03 294 PRO A C 1
ATOM 614 O O . PRO A 1 91 ? -56.332 5.131 -25.503 1.00 48.95 294 PRO A O 1
ATOM 618 N N . TYR A 1 92 ? -54.822 5.596 -23.901 1.00 44.50 295 TYR A N 1
ATOM 619 C CA . TYR A 1 92 ? -53.685 5.209 -24.728 1.00 46.62 295 TYR A CA 1
ATOM 620 C C . TYR A 1 92 ? -53.450 3.702 -24.702 1.00 45.63 295 TYR A C 1
ATOM 621 O O . TYR A 1 92 ? -53.946 2.977 -23.836 1.00 42.81 295 TYR A O 1
ATOM 630 N N . ASP A 1 93 ? -52.697 3.241 -25.703 1.00 48.50 296 ASP A N 1
ATOM 631 C CA . ASP A 1 93 ? -52.315 1.839 -25.867 1.00 49.33 296 ASP A CA 1
ATOM 632 C C . ASP A 1 93 ? -50.967 1.650 -25.162 1.00 47.15 296 ASP A C 1
ATOM 633 O O . ASP A 1 93 ? -49.903 1.892 -25.734 1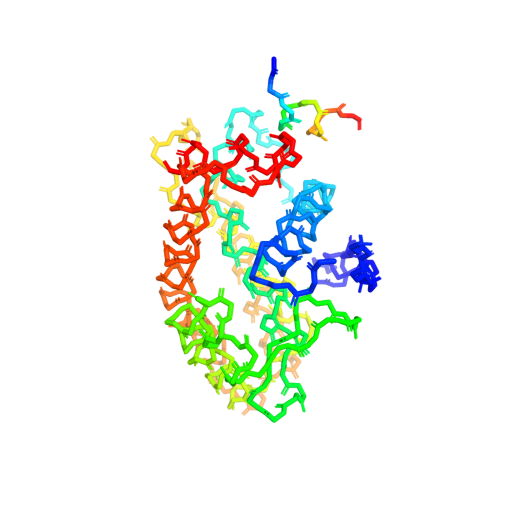.00 49.66 296 ASP A O 1
ATOM 638 N N . ASP A 1 94 ? -51.024 1.209 -23.905 1.00 43.52 297 ASP A N 1
ATOM 639 C CA . ASP A 1 94 ? -49.832 0.918 -23.094 1.00 53.22 297 ASP A CA 1
ATOM 640 C C . ASP A 1 94 ? -48.827 2.071 -23.145 1.00 52.75 297 ASP A C 1
ATOM 641 O O . ASP A 1 94 ? -47.618 1.886 -23.302 1.00 58.98 297 ASP A O 1
ATOM 646 N N . LYS A 1 95 ? -49.346 3.276 -22.999 1.00 48.72 298 LYS A N 1
ATOM 647 C CA . LYS A 1 95 ? -48.533 4.473 -22.937 1.00 53.68 298 LYS A CA 1
ATOM 648 C C . LYS A 1 95 ? -48.824 5.178 -21.616 1.00 49.01 298 LYS A C 1
ATOM 649 O O . LYS A 1 95 ? -49.901 5.003 -21.038 1.00 38.68 298 LYS A O 1
ATOM 655 N N . LEU A 1 96 ? -47.837 5.914 -21.114 1.00 43.02 299 LEU A N 1
ATOM 656 C CA . LEU A 1 96 ? -47.981 6.700 -19.899 1.00 39.68 299 LEU A CA 1
ATOM 657 C C . LEU A 1 96 ? -47.937 8.163 -20.307 1.00 48.93 299 LEU A C 1
ATOM 658 O O . LEU A 1 96 ? -46.954 8.611 -20.912 1.00 46.43 299 LEU A O 1
ATOM 663 N N . VAL A 1 97 ? -48.994 8.904 -20.010 1.00 40.73 300 VAL A N 1
ATOM 664 C CA . VAL A 1 97 ? -48.996 10.329 -20.302 1.00 46.73 300 VAL A CA 1
ATOM 665 C C . VAL A 1 97 ? -48.736 11.069 -19.002 1.00 42.51 300 VAL A C 1
ATOM 666 O O . VAL A 1 97 ? -49.618 11.241 -18.152 1.00 48.46 300 VAL A O 1
ATOM 670 N N . TYR A 1 98 ? -47.480 11.458 -18.852 1.00 43.31 301 TYR A N 1
ATOM 671 C CA . TYR A 1 98 ? -47.082 12.387 -17.821 1.00 43.06 301 TYR A CA 1
ATOM 672 C C . TYR A 1 98 ? -47.659 13.768 -18.085 1.00 66.41 301 TYR A C 1
ATOM 673 O O . TYR A 1 98 ? -47.927 14.517 -17.142 1.00 76.30 301 TYR A O 1
ATOM 682 N N . ALA A 1 99 ? -47.879 14.104 -19.355 1.00 58.23 302 ALA A N 1
ATOM 683 C CA . ALA A 1 99 ? -48.587 15.312 -19.753 1.00 60.23 302 ALA A CA 1
ATOM 684 C C . ALA A 1 99 ? -49.205 15.054 -21.116 1.00 62.61 302 ALA A C 1
ATOM 685 O O . ALA A 1 99 ? -48.860 14.088 -21.792 1.00 71.21 302 ALA A O 1
ATOM 687 N N . GLU A 1 100 ? -50.116 15.933 -21.537 1.00 62.25 303 GLU A N 1
ATOM 688 C CA . GLU A 1 100 ? -50.671 15.778 -22.881 1.00 73.15 303 GLU A CA 1
ATOM 689 C C . GLU A 1 100 ? -49.586 15.910 -23.944 1.00 83.69 303 GLU A C 1
ATOM 690 O O . GLU A 1 100 ? -49.688 15.302 -25.013 1.00 85.73 303 GLU A O 1
ATOM 696 N N . ASP A 1 101 ? -48.539 16.684 -23.656 1.00 84.40 304 ASP A N 1
ATOM 697 C CA . ASP A 1 101 ? -47.371 16.798 -24.519 1.00 76.01 304 ASP A CA 1
ATOM 698 C C . ASP A 1 101 ? -46.524 15.534 -24.520 1.00 71.34 304 ASP A C 1
ATOM 699 O O . ASP A 1 101 ? -45.952 15.173 -25.554 1.00 82.68 304 ASP A O 1
ATOM 704 N N . TYR A 1 102 ? -46.438 14.856 -23.380 1.00 62.48 305 TYR A N 1
ATOM 705 C CA . TYR A 1 102 ? -45.350 13.934 -23.078 1.00 61.51 305 TYR A CA 1
ATOM 706 C C . TYR A 1 102 ? -45.912 12.553 -22.767 1.00 70.79 305 TYR A C 1
ATOM 707 O O . TYR A 1 102 ? -46.471 12.337 -21.686 1.00 71.06 305 TYR A O 1
ATOM 716 N N . ILE A 1 103 ? -45.736 11.618 -23.697 1.00 58.46 306 ILE A N 1
ATOM 717 C CA . ILE A 1 103 ? -46.384 10.318 -23.641 1.00 55.27 306 ILE A CA 1
ATOM 718 C C . ILE A 1 103 ? -45.315 9.256 -23.879 1.00 59.95 306 ILE A C 1
ATOM 719 O O . ILE A 1 103 ? -44.835 9.092 -25.008 1.00 66.39 306 ILE A O 1
ATOM 724 N N . MET A 1 104 ? -44.948 8.536 -22.822 1.00 52.93 307 MET A N 1
ATOM 725 C CA . MET A 1 104 ? -43.890 7.536 -22.860 1.00 55.10 307 MET A CA 1
ATOM 726 C C . MET A 1 104 ? -44.448 6.132 -23.091 1.00 57.20 307 MET A C 1
ATOM 727 O O . MET A 1 104 ? -45.508 5.763 -22.576 1.00 50.01 307 MET A O 1
ATOM 732 N N . ASP A 1 105 ? -43.699 5.338 -23.846 1.00 59.83 308 ASP A N 1
ATOM 733 C CA . ASP A 1 105 ? -44.018 3.940 -24.077 1.00 56.27 308 ASP A CA 1
ATOM 734 C C . ASP A 1 105 ? -42.946 3.070 -23.427 1.00 53.65 308 ASP A C 1
ATOM 735 O O . ASP A 1 105 ? -42.061 3.562 -22.736 1.00 62.57 308 ASP A O 1
ATOM 740 N N . GLU A 1 106 ? -43.011 1.764 -23.680 1.00 60.88 309 GLU A N 1
ATOM 741 C CA . GLU A 1 106 ? -42.094 0.834 -23.022 1.00 59.62 309 GLU A CA 1
ATOM 742 C C . GLU A 1 106 ? -40.643 1.110 -23.409 1.00 61.89 309 GLU A C 1
ATOM 743 O O . GLU A 1 106 ? -39.774 1.237 -22.541 1.00 65.44 309 GLU A O 1
ATOM 749 N N . GLU A 1 107 ? -40.362 1.227 -24.711 1.00 64.47 310 GLU A N 1
ATOM 750 C CA . GLU A 1 107 ? -38.979 1.388 -25.165 1.00 68.79 310 GLU A CA 1
ATOM 751 C C . GLU A 1 107 ? -38.399 2.734 -24.741 1.00 77.72 310 GLU A C 1
ATOM 752 O O . GLU A 1 107 ? -37.260 2.813 -24.269 1.00 82.35 310 GLU A O 1
ATOM 758 N N . HIS A 1 108 ? -39.164 3.811 -24.931 1.00 83.15 311 HIS A N 1
ATOM 759 C CA . HIS A 1 108 ? -38.774 5.124 -24.420 1.00 83.50 311 HIS A CA 1
ATOM 760 C C . HIS A 1 108 ? -38.503 5.063 -22.918 1.00 78.22 311 HIS A C 1
ATOM 761 O O . HIS A 1 108 ? -37.541 5.658 -22.414 1.00 79.34 311 HIS A O 1
ATOM 768 N N . SER A 1 109 ? -39.334 4.316 -22.187 1.00 73.76 312 SER A N 1
ATOM 769 C CA . SER A 1 109 ? -39.151 4.174 -20.747 1.00 70.43 312 SER A CA 1
ATOM 770 C C . SER A 1 109 ? -37.857 3.441 -20.433 1.00 69.51 312 SER A C 1
ATOM 771 O O . SER A 1 109 ? -37.007 3.937 -19.685 1.00 75.18 312 SER A O 1
ATOM 774 N N . ARG A 1 110 ? -37.695 2.247 -21.011 1.00 66.01 313 ARG A N 1
ATOM 775 C CA . ARG A 1 110 ? -36.536 1.403 -20.740 1.00 69.01 313 ARG A CA 1
ATOM 776 C C . ARG A 1 110 ? -35.232 2.150 -20.994 1.00 73.10 313 ARG A C 1
ATOM 777 O O . ARG A 1 110 ? -34.298 2.090 -20.189 1.00 81.80 313 ARG A O 1
ATOM 785 N N . LEU A 1 111 ? -35.157 2.873 -22.110 1.00 72.82 314 LEU A N 1
ATOM 786 C CA . LEU A 1 111 ? -33.938 3.603 -22.437 1.00 78.77 314 LEU A CA 1
ATOM 787 C C . LEU A 1 111 ? -33.596 4.617 -21.350 1.00 80.17 314 LEU A C 1
ATOM 788 O O . LEU A 1 111 ? -32.464 4.651 -20.855 1.00 91.62 314 LEU A O 1
ATOM 793 N N . ALA A 1 112 ? -34.568 5.437 -20.948 1.00 72.21 315 ALA A N 1
ATOM 794 C CA . ALA A 1 112 ? -34.345 6.441 -19.915 1.00 71.43 315 ALA A CA 1
ATOM 795 C C . ALA A 1 112 ? -34.356 5.864 -18.489 1.00 67.67 315 ALA A C 1
ATOM 796 O O . ALA A 1 112 ? -34.523 6.636 -17.538 1.00 65.79 315 ALA A O 1
ATOM 798 N N . GLY A 1 113 ? -34.192 4.549 -18.319 1.00 66.89 316 GLY A N 1
ATOM 799 C CA . GLY A 1 113 ? -34.075 3.932 -17.006 1.00 64.28 316 GLY A CA 1
ATOM 800 C C . GLY A 1 113 ? -35.357 3.824 -16.211 1.00 60.92 316 GLY A C 1
ATOM 801 O O . GLY A 1 113 ? -35.317 3.432 -15.041 1.00 56.50 316 GLY A O 1
ATOM 802 N N . LEU A 1 114 ? -36.499 4.148 -16.808 1.00 60.34 317 LEU A N 1
ATOM 803 C CA . LEU A 1 114 ? -37.772 4.192 -16.107 1.00 53.44 317 LEU A CA 1
ATOM 804 C C . LEU A 1 114 ? -38.614 2.941 -16.317 1.00 56.35 317 LEU A C 1
ATOM 805 O O . LEU A 1 114 ? -39.823 2.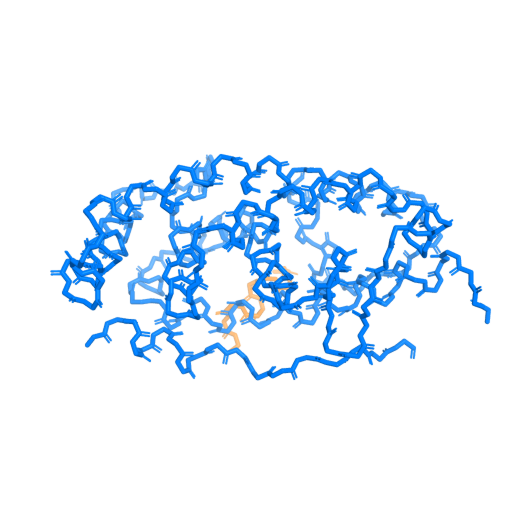979 -16.079 1.00 63.87 317 LEU A O 1
ATOM 810 N N . LEU A 1 115 ? -38.015 1.838 -16.766 1.00 58.48 318 LEU A N 1
ATOM 811 C CA . LEU A 1 115 ? -38.825 0.704 -17.206 1.00 55.89 318 LEU A CA 1
ATOM 812 C C . LEU A 1 115 ? -39.608 0.106 -16.051 1.00 52.90 318 LEU A C 1
ATOM 813 O O . LEU A 1 115 ? -40.821 -0.112 -16.156 1.00 45.20 318 LEU A O 1
ATOM 818 N N . GLU A 1 116 ? -38.931 -0.163 -14.935 1.00 52.96 319 GLU A N 1
ATOM 819 C CA . GLU A 1 116 ? -39.596 -0.830 -13.824 1.00 49.50 319 GLU A CA 1
ATOM 820 C C . GLU A 1 116 ? -40.703 0.029 -13.247 1.00 46.15 319 GLU A C 1
ATOM 821 O O . GLU A 1 116 ? -41.785 -0.477 -12.927 1.00 49.89 319 GLU A O 1
ATOM 827 N N . LEU A 1 117 ? -40.458 1.331 -13.111 1.00 47.44 320 LEU A N 1
ATOM 828 C CA . LEU A 1 117 ? -41.535 2.234 -12.733 1.00 42.77 320 LEU A CA 1
ATOM 829 C C . LEU A 1 117 ? -42.647 2.223 -13.779 1.00 46.39 320 LEU A C 1
ATOM 830 O O . LEU A 1 117 ? -43.837 2.168 -13.436 1.00 39.89 320 LEU A O 1
ATOM 835 N N . TYR A 1 118 ? -42.273 2.229 -15.062 1.00 37.11 321 TYR A N 1
ATOM 836 C CA . TYR A 1 118 ? -43.269 2.244 -16.129 1.00 49.16 321 TYR A CA 1
ATOM 837 C C . TYR A 1 118 ? -44.184 1.026 -16.055 1.00 44.39 321 TYR A C 1
ATOM 838 O O . TYR A 1 118 ? -45.401 1.147 -16.233 1.00 36.96 321 TYR A O 1
ATOM 847 N N . ARG A 1 119 ? -43.611 -0.160 -15.825 1.00 44.82 322 ARG A N 1
ATOM 848 C CA . ARG A 1 119 ? -44.425 -1.365 -15.704 1.00 33.49 322 ARG A CA 1
ATOM 849 C C . ARG A 1 119 ? -45.343 -1.287 -14.495 1.00 38.76 322 ARG A C 1
ATOM 850 O O . ARG A 1 119 ? -46.494 -1.731 -14.563 1.00 41.78 322 ARG A O 1
ATOM 858 N N . ALA A 1 120 ? -44.851 -0.719 -13.384 1.00 29.11 323 ALA A N 1
ATOM 859 C CA . ALA A 1 120 ? -45.662 -0.616 -12.169 1.00 26.22 323 ALA A CA 1
ATOM 860 C C . ALA A 1 120 ? -46.891 0.242 -12.402 1.00 34.80 323 ALA A C 1
ATOM 861 O O . ALA A 1 120 ? -48.011 -0.166 -12.074 1.00 27.98 323 ALA A O 1
ATOM 863 N N . ILE A 1 121 ? -46.704 1.428 -12.986 1.00 32.09 324 ILE A N 1
ATOM 864 C CA . ILE A 1 121 ? -47.832 2.315 -13.223 1.00 25.45 324 ILE A CA 1
ATOM 865 C C . ILE A 1 121 ? -48.795 1.704 -14.238 1.00 25.54 324 ILE A C 1
ATOM 866 O O . ILE A 1 121 ? -50.016 1.802 -14.089 1.00 24.26 324 ILE A O 1
ATOM 871 N N . LEU A 1 122 ? -48.269 1.044 -15.272 1.00 30.46 325 LEU A N 1
ATOM 872 C CA . LEU A 1 122 ? -49.144 0.439 -16.275 1.00 31.94 325 LEU A CA 1
ATOM 873 C C . LEU A 1 122 ? -50.075 -0.595 -15.651 1.00 38.24 325 LEU A C 1
ATOM 874 O O . LEU A 1 122 ? -51.239 -0.713 -16.050 1.00 35.08 325 LEU A O 1
ATOM 879 N N . GLN A 1 123 ? -49.594 -1.338 -14.655 1.00 25.20 326 GLN A N 1
ATOM 880 C CA . GLN A 1 123 ? -50.475 -2.284 -13.975 1.00 25.33 326 GLN A CA 1
ATOM 881 C C . GLN A 1 123 ? -51.668 -1.572 -13.345 1.00 24.69 326 GLN A C 1
ATOM 882 O O . GLN A 1 123 ? -52.809 -2.033 -13.439 1.00 28.16 326 GLN A O 1
ATOM 888 N N . LEU A 1 124 ? -51.425 -0.442 -12.696 1.00 21.02 327 LEU A N 1
ATOM 889 C CA . LEU A 1 124 ? -52.532 0.341 -12.170 1.00 28.01 327 LEU A CA 1
ATOM 890 C C . LEU A 1 124 ? -53.390 0.907 -13.303 1.00 30.18 327 LEU A C 1
ATOM 891 O O . LEU A 1 124 ? -54.619 0.886 -13.231 1.00 34.32 327 LEU A O 1
ATOM 896 N N . VAL A 1 125 ? -52.758 1.385 -14.375 1.00 27.76 328 VAL A N 1
ATOM 897 C CA . VAL A 1 125 ? -53.500 1.901 -15.523 1.00 29.58 328 VAL A CA 1
ATOM 898 C C . VAL A 1 125 ? -54.468 0.843 -16.053 1.00 40.51 328 VAL A C 1
ATOM 899 O O . VAL A 1 125 ? -55.660 1.104 -16.250 1.00 37.55 328 VAL A O 1
ATOM 903 N N . ARG A 1 126 ? -53.970 -0.377 -16.274 1.00 25.64 329 ARG A N 1
ATOM 904 C CA . ARG A 1 126 ? -54.810 -1.426 -16.843 1.00 31.80 329 ARG A CA 1
ATOM 905 C C . ARG A 1 126 ? -55.917 -1.847 -15.878 1.00 29.37 329 ARG A C 1
ATOM 906 O O . ARG A 1 126 ? -57.036 -2.164 -16.305 1.00 26.83 329 ARG A O 1
ATOM 914 N N . ARG A 1 127 ? -55.647 -1.810 -14.573 1.00 23.45 330 ARG A N 1
ATOM 915 C CA . ARG A 1 127 ? -56.721 -2.023 -13.613 1.00 22.54 330 ARG A CA 1
ATOM 916 C C . ARG A 1 127 ? -57.800 -0.938 -13.734 1.00 32.00 330 ARG A C 1
ATOM 917 O O . ARG A 1 127 ? -58.989 -1.256 -13.809 1.00 24.87 330 ARG A O 1
ATOM 925 N N . TYR A 1 128 ? -57.411 0.347 -13.804 1.00 30.50 331 TYR A N 1
ATOM 926 C CA . TYR A 1 128 ? -58.404 1.421 -13.953 1.00 34.71 331 TYR A CA 1
ATOM 927 C C . TYR A 1 128 ? -59.097 1.406 -15.321 1.00 37.42 331 TYR A C 1
ATOM 928 O O . TYR A 1 128 ? -60.242 1.869 -15.439 1.00 29.64 331 TYR A O 1
ATOM 937 N N . LYS A 1 129 ? -58.418 0.930 -16.372 1.00 27.10 332 LYS A N 1
ATOM 938 C CA . LYS A 1 129 ? -59.086 0.815 -17.666 1.00 29.96 332 LYS A CA 1
ATOM 939 C C . LYS A 1 129 ? -60.221 -0.197 -17.608 1.00 30.98 332 LYS A C 1
ATOM 940 O O . LYS A 1 129 ? -61.287 0.032 -18.183 1.00 41.88 332 LYS A O 1
ATOM 946 N N . LYS A 1 130 ? -60.011 -1.327 -16.929 1.00 29.80 333 LYS A N 1
ATOM 947 C CA . LYS A 1 130 ? -61.075 -2.323 -16.847 1.00 38.02 333 LYS A CA 1
ATOM 948 C C . LYS A 1 130 ? -62.229 -1.835 -15.972 1.00 42.49 333 LYS A C 1
ATOM 949 O O . LYS A 1 130 ? -63.385 -2.200 -16.213 1.00 33.29 333 LYS A O 1
ATOM 955 N N . LEU A 1 131 ? -61.944 -0.988 -14.977 1.00 28.73 334 LEU A N 1
ATOM 956 C CA . LEU A 1 131 ? -62.995 -0.430 -14.138 1.00 36.00 334 LEU A CA 1
ATOM 957 C C . LEU A 1 131 ? -63.748 0.701 -14.825 1.00 32.76 334 LEU A C 1
ATOM 958 O O . LEU A 1 131 ? -64.796 1.114 -14.326 1.00 32.81 334 LEU A O 1
ATOM 963 N N . LYS A 1 132 ? -63.223 1.211 -15.936 1.00 31.99 335 LYS A N 1
ATOM 964 C CA . LYS A 1 132 ? -63.780 2.344 -16.658 1.00 37.92 335 LYS A CA 1
ATOM 965 C C . LYS A 1 132 ? -64.062 3.523 -15.719 1.00 41.39 335 LYS A C 1
ATOM 966 O O . LYS A 1 132 ? -65.146 4.108 -15.705 1.00 43.44 335 LYS A O 1
ATOM 972 N N . VAL A 1 133 ? -63.034 3.877 -14.947 1.00 40.06 336 VAL A N 1
ATOM 973 C CA . VAL A 1 133 ? -63.143 4.958 -13.971 1.00 46.95 336 VAL A CA 1
ATOM 974 C C . VAL A 1 133 ? -63.317 6.288 -14.694 1.00 43.60 336 VAL A C 1
ATOM 975 O O . VAL A 1 133 ? -62.701 6.527 -15.738 1.00 42.08 336 VAL A O 1
ATOM 979 N N . GLU A 1 134 ? -64.164 7.151 -14.138 1.00 54.49 337 GLU A N 1
ATOM 980 C CA . GLU A 1 134 ? -64.544 8.440 -14.698 1.00 35.25 337 GLU A CA 1
ATOM 981 C C . GLU A 1 134 ? -63.770 9.563 -14.021 1.00 34.02 337 GLU A C 1
ATOM 982 O O . GLU A 1 134 ? -63.260 9.416 -12.909 1.00 45.38 337 GLU A O 1
ATOM 988 N N . LYS A 1 135 ? -63.732 10.717 -14.690 1.00 36.40 338 LYS A N 1
ATOM 989 C CA . LYS A 1 135 ? -63.117 11.910 -14.103 1.00 40.14 338 LYS A CA 1
ATOM 990 C C . LYS A 1 135 ? -63.679 12.213 -12.712 1.00 40.74 338 LYS A C 1
ATOM 991 O O . LYS A 1 135 ? -62.922 12.570 -11.807 1.00 40.70 338 LYS A O 1
ATOM 997 N N . GLU A 1 136 ? -64.996 12.063 -12.509 1.00 43.41 339 GLU A N 1
ATOM 998 C CA . GLU A 1 136 ? -65.568 12.314 -11.176 1.00 36.57 339 GLU A CA 1
ATOM 999 C C . GLU A 1 136 ? -64.977 11.383 -10.127 1.00 40.98 339 GLU A C 1
ATOM 1000 O O . GLU A 1 136 ? -64.743 11.798 -8.988 1.00 31.91 339 GLU A O 1
ATOM 1006 N N . GLU A 1 137 ? -64.734 10.122 -10.491 1.00 47.96 340 GLU A N 1
ATOM 1007 C CA . GLU A 1 137 ? -64.199 9.159 -9.541 1.00 28.53 340 GLU A CA 1
ATOM 1008 C C . GLU A 1 137 ? -62.719 9.407 -9.277 1.00 26.22 340 GLU A C 1
ATOM 1009 O O . GLU A 1 137 ? -62.267 9.270 -8.138 1.00 24.42 340 GLU A O 1
ATOM 1015 N N . PHE A 1 138 ? -61.961 9.808 -10.299 1.00 26.68 341 PHE A N 1
ATOM 1016 C CA . PHE A 1 138 ? -60.578 10.177 -10.059 1.00 25.22 341 PHE A CA 1
ATOM 1017 C C . PHE A 1 138 ? -60.506 11.303 -9.053 1.00 25.45 341 PHE A C 1
ATOM 1018 O O . PHE A 1 138 ? -59.659 11.299 -8.156 1.00 23.80 341 PHE A O 1
ATOM 1026 N N . VAL A 1 139 ? -61.431 12.247 -9.160 1.00 29.61 342 VAL A N 1
ATOM 1027 C CA . VAL A 1 139 ? -61.394 13.424 -8.313 1.00 33.72 342 VAL A CA 1
ATOM 1028 C C . VAL A 1 139 ? -61.703 13.037 -6.873 1.00 27.26 342 VAL A C 1
ATOM 1029 O O . VAL A 1 139 ? -60.937 13.358 -5.954 1.00 26.21 342 VAL A O 1
ATOM 1033 N N . THR A 1 140 ? -62.810 12.329 -6.648 1.00 27.57 343 THR A N 1
ATOM 1034 C CA . THR A 1 140 ? -63.096 11.881 -5.290 1.00 28.00 343 THR A CA 1
ATOM 1035 C C . THR A 1 140 ? -62.038 10.881 -4.785 1.00 28.95 343 THR A C 1
ATOM 1036 O O . THR A 1 140 ? -61.785 10.815 -3.580 1.00 33.22 343 THR A O 1
ATOM 1040 N N . LEU A 1 141 ? -61.351 10.157 -5.669 1.00 22.44 344 LEU A N 1
ATOM 1041 C CA . LEU A 1 141 ? -60.334 9.228 -5.191 1.00 29.05 344 LEU A CA 1
ATOM 1042 C C . LEU A 1 141 ? -59.049 9.948 -4.806 1.00 26.01 344 LEU A C 1
ATOM 1043 O O . LEU A 1 141 ? -58.393 9.564 -3.835 1.00 19.08 344 LEU A O 1
ATOM 1048 N N . LYS A 1 142 ? -58.652 10.955 -5.586 1.00 22.75 345 LYS A N 1
ATOM 1049 C CA . LYS A 1 142 ? -57.559 11.841 -5.192 1.00 24.82 345 LYS A CA 1
ATOM 1050 C C . LYS A 1 142 ? -57.785 12.396 -3.790 1.00 27.08 345 LYS A C 1
ATOM 1051 O O . LYS A 1 142 ? -56.894 12.359 -2.931 1.00 31.26 345 LYS A O 1
ATOM 1057 N N . ALA A 1 143 ? -58.979 12.942 -3.551 1.00 29.41 346 ALA A N 1
ATOM 1058 C CA . ALA A 1 143 ? -59.292 13.474 -2.230 1.00 30.99 346 ALA A CA 1
ATOM 1059 C C . ALA A 1 143 ? -59.185 12.396 -1.162 1.00 27.19 346 ALA A C 1
ATOM 1060 O O . ALA A 1 143 ? -58.662 12.647 -0.069 1.00 23.21 346 ALA A O 1
ATOM 1062 N N . LEU A 1 144 ? -59.688 11.187 -1.461 1.00 29.38 347 LEU A N 1
ATOM 1063 C CA . LEU A 1 144 ? -59.703 10.109 -0.478 1.00 25.20 347 LEU A CA 1
ATOM 1064 C C . LEU A 1 144 ? -58.295 9.634 -0.164 1.00 24.60 347 LEU A C 1
ATOM 1065 O O . LEU A 1 144 ? -57.972 9.344 0.988 1.00 22.55 347 LEU A O 1
ATOM 1070 N N . ALA A 1 145 ? -57.438 9.554 -1.171 1.00 18.11 348 ALA A N 1
ATOM 1071 C CA . ALA A 1 145 ? -56.050 9.228 -0.901 1.00 27.29 348 ALA A CA 1
ATOM 1072 C C . ALA A 1 145 ? -55.407 10.268 0.017 1.00 18.21 348 ALA A C 1
ATOM 1073 O O . ALA A 1 145 ? -54.617 9.920 0.902 1.00 22.65 348 ALA A O 1
ATOM 1075 N N . LEU A 1 146 ? -55.748 11.546 -0.158 1.00 20.79 349 LEU A N 1
ATOM 1076 C CA . LEU A 1 146 ? -55.184 12.576 0.709 1.00 24.34 349 LEU A CA 1
ATOM 1077 C C . LEU A 1 146 ? -55.624 12.378 2.154 1.00 20.89 349 LEU A C 1
ATOM 1078 O O . LEU A 1 146 ? -54.791 12.318 3.065 1.00 21.10 349 LEU A O 1
ATOM 1083 N N . ALA A 1 147 ? -56.932 12.254 2.385 1.00 20.70 350 ALA A N 1
ATOM 1084 C CA . ALA A 1 147 ? -57.424 12.125 3.754 1.00 26.53 350 ALA A CA 1
ATOM 1085 C C . ALA A 1 147 ? -57.063 10.779 4.377 1.00 34.11 350 ALA A C 1
ATOM 1086 O O . ALA A 1 147 ? -57.032 10.661 5.607 1.00 50.02 350 ALA A O 1
ATOM 1088 N N . ASN A 1 148 ? -56.777 9.771 3.555 1.00 33.93 351 ASN A N 1
ATOM 1089 C CA . ASN A 1 148 ? -56.452 8.434 4.011 1.00 28.35 351 ASN A CA 1
ATOM 1090 C C . ASN A 1 148 ? -54.953 8.154 3.975 1.00 21.71 351 ASN A C 1
ATOM 1091 O O . ASN A 1 148 ? -54.541 7.000 3.861 1.00 31.01 351 ASN A O 1
ATOM 1096 N N . SER A 1 149 ? -54.130 9.188 4.080 1.00 24.99 352 SER A N 1
ATOM 1097 C CA . SER A 1 149 ? -52.693 9.065 3.849 1.00 28.75 352 SER A CA 1
ATOM 1098 C C . SER A 1 149 ? -51.969 8.241 4.919 1.00 20.06 352 SER A C 1
ATOM 1099 O O . SER A 1 149 ? -50.888 7.712 4.645 1.00 25.54 352 SER A O 1
ATOM 1102 N N . ASP A 1 150 ? -52.511 8.157 6.129 1.00 19.10 353 ASP A N 1
ATOM 1103 C CA . ASP A 1 150 ? -51.906 7.395 7.222 1.00 19.97 353 ASP A CA 1
ATOM 1104 C C . ASP A 1 150 ? -50.604 8.019 7.705 1.00 35.58 353 ASP A C 1
ATOM 1105 O O . ASP A 1 150 ? -49.706 7.313 8.164 1.00 35.70 353 ASP A O 1
ATOM 1110 N N . SER A 1 151 ? -50.496 9.343 7.605 1.00 34.25 354 SER A N 1
ATOM 1111 C CA . SER A 1 151 ? -49.369 10.024 8.220 1.00 35.44 354 SER A CA 1
ATOM 1112 C C . SER A 1 151 ? -49.239 9.633 9.689 1.00 39.38 354 SER A C 1
ATOM 1113 O O . SER A 1 151 ? -50.227 9.545 10.425 1.00 37.51 354 SER A O 1
ATOM 1116 N N . MET A 1 152 ? -48.008 9.378 10.107 1.00 27.77 355 MET A N 1
ATOM 1117 C CA . MET A 1 152 ? -47.701 9.144 11.508 1.00 37.51 355 MET A CA 1
ATOM 1118 C C . MET A 1 152 ? -47.590 10.438 12.307 1.00 38.14 355 MET A C 1
ATOM 1119 O O . MET A 1 152 ? -47.236 10.396 13.490 1.00 49.91 355 MET A O 1
ATOM 1124 N N . TYR A 1 153 ? -47.892 11.577 11.698 1.00 35.70 356 TYR A N 1
ATOM 1125 C CA . TYR A 1 153 ? -47.642 12.875 12.303 1.00 45.66 356 TYR A CA 1
ATOM 1126 C C . TYR A 1 153 ? -48.905 13.708 12.405 1.00 48.86 356 TYR A C 1
ATOM 1127 O O . TYR A 1 153 ? -48.831 14.938 12.460 1.00 53.66 356 TYR A O 1
ATOM 1136 N N . ILE A 1 154 ? -50.055 13.070 12.398 1.00 47.29 357 ILE A N 1
ATOM 1137 C CA . ILE A 1 154 ? -51.297 13.801 12.576 1.00 43.67 357 ILE A CA 1
ATOM 1138 C C . ILE A 1 154 ? -51.481 14.097 14.051 1.00 44.51 357 ILE A C 1
ATOM 1139 O O . ILE A 1 154 ? -51.275 13.233 14.911 1.00 50.16 357 ILE A O 1
ATOM 1144 N N . GLU A 1 155 ? -51.874 15.322 14.354 1.00 46.70 358 GLU A N 1
ATOM 1145 C CA . GLU A 1 155 ? -52.201 15.645 15.729 1.00 54.25 358 GLU A CA 1
ATOM 1146 C C . GLU A 1 155 ? -53.644 15.299 16.066 1.00 53.28 358 GLU A C 1
ATOM 1147 O O . GLU A 1 155 ? -53.903 14.712 17.116 1.00 64.15 358 GLU A O 1
ATOM 1153 N N . ASP A 1 156 ? -54.583 15.604 15.175 1.00 52.59 359 ASP A N 1
ATOM 1154 C CA . ASP A 1 156 ? -56.013 15.453 15.430 1.00 48.87 359 ASP A CA 1
ATOM 1155 C C . ASP A 1 156 ? -56.547 14.377 14.500 1.00 39.53 359 ASP A C 1
ATOM 1156 O O . ASP A 1 156 ? -57.138 14.669 13.464 1.00 47.87 359 ASP A O 1
ATOM 1161 N N . LEU A 1 157 ? -56.359 13.116 14.897 1.00 39.83 360 LEU A N 1
ATOM 1162 C CA . LEU A 1 157 ? -56.842 12.017 14.070 1.00 36.94 360 LEU A CA 1
ATOM 1163 C C . LEU A 1 157 ? -58.348 12.104 13.861 1.00 42.41 360 LEU A C 1
ATOM 1164 O O . LEU A 1 157 ? -58.845 11.784 12.777 1.00 59.30 360 LEU A O 1
ATOM 1169 N N . GLU A 1 158 ? -59.088 12.570 14.873 1.00 41.56 361 GLU A N 1
ATOM 1170 C CA . GLU A 1 158 ? -60.544 12.630 14.771 1.00 46.73 361 GLU A CA 1
ATOM 1171 C C . GLU A 1 158 ? -61.005 13.557 13.648 1.00 46.89 361 GLU A C 1
ATOM 1172 O O . GLU A 1 158 ? -61.923 13.213 12.896 1.00 38.51 361 GLU A O 1
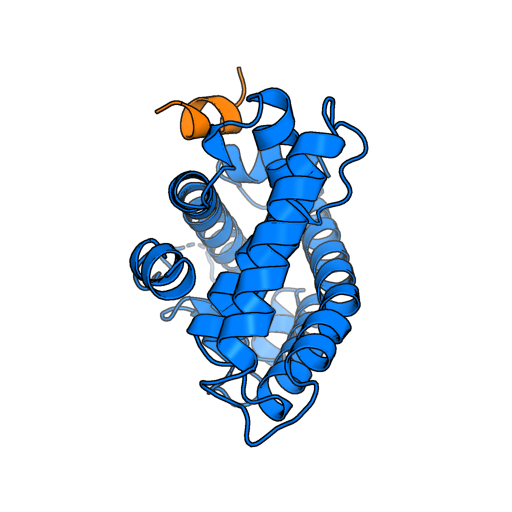ATOM 1178 N N . ALA A 1 159 ? -60.402 14.746 13.527 1.00 48.40 362 ALA A N 1
ATOM 1179 C CA . ALA A 1 159 ? -60.770 15.632 12.424 1.00 38.31 362 ALA A CA 1
ATOM 1180 C C . ALA A 1 159 ? -60.417 15.012 11.076 1.00 49.27 362 ALA A C 1
ATOM 1181 O O . ALA A 1 159 ? -61.152 15.184 10.099 1.00 48.16 362 ALA A O 1
ATOM 1183 N N . VAL A 1 160 ? -59.303 14.278 11.002 1.00 32.78 363 VAL A N 1
ATOM 1184 C CA . VAL A 1 160 ? -58.930 13.671 9.733 1.00 29.93 363 VAL A CA 1
ATOM 1185 C C . VAL A 1 160 ? -59.891 12.551 9.403 1.00 28.98 363 VAL A C 1
ATOM 1186 O O . VAL A 1 160 ? -60.296 12.393 8.246 1.00 27.80 363 VAL A O 1
ATOM 1190 N N . GLN A 1 161 ? -60.310 11.783 10.410 1.00 30.38 364 GLN A N 1
ATOM 1191 C CA . GLN A 1 161 ? -61.279 10.721 10.176 1.00 32.16 364 GLN A CA 1
ATOM 1192 C C . GLN A 1 161 ? -62.612 11.293 9.699 1.00 32.63 364 GLN A C 1
ATOM 1193 O O . GLN A 1 161 ? -63.223 10.751 8.775 1.00 34.42 364 GLN A O 1
ATOM 1199 N N . LYS A 1 162 ? -63.058 12.409 10.288 1.00 39.51 365 LYS A N 1
ATOM 1200 C CA . LYS A 1 162 ? -64.283 13.069 9.829 1.00 42.59 365 LYS A CA 1
ATOM 1201 C C . LYS A 1 162 ? -64.197 13.405 8.348 1.00 34.93 365 LYS A C 1
ATOM 1202 O O . LYS A 1 162 ? -65.129 13.132 7.585 1.00 34.93 365 LYS A O 1
ATOM 1208 N N . LEU A 1 163 ? -63.079 13.989 7.921 1.00 32.93 366 LEU A N 1
ATOM 1209 C CA . LEU A 1 163 ? -62.867 14.262 6.502 1.00 31.59 366 LEU A CA 1
ATOM 1210 C C . LEU A 1 163 ? -62.951 12.975 5.672 1.00 30.91 366 LEU A C 1
ATOM 1211 O O . LEU A 1 163 ? -63.682 12.904 4.678 1.00 38.11 366 LEU A O 1
ATOM 1216 N N . GLN A 1 164 ? -62.229 11.933 6.089 1.00 27.41 367 GLN A N 1
ATOM 1217 C CA . GLN A 1 164 ? -62.297 10.629 5.432 1.00 26.06 367 GLN A CA 1
ATOM 1218 C C . GLN A 1 164 ? -63.732 10.134 5.298 1.00 27.23 367 GLN A C 1
ATOM 1219 O O . GLN A 1 164 ? -64.149 9.650 4.237 1.00 26.73 367 GLN A O 1
ATOM 1225 N N . ASP A 1 165 ? -64.499 10.218 6.392 1.00 29.58 368 ASP A N 1
ATOM 1226 C CA . ASP A 1 165 ? -65.896 9.787 6.356 1.00 31.84 368 ASP A CA 1
ATOM 1227 C C . ASP A 1 165 ? -66.683 10.614 5.355 1.00 33.28 368 ASP A C 1
ATOM 1228 O O . ASP A 1 165 ? -67.456 10.070 4.558 1.00 33.90 368 ASP A O 1
ATOM 1233 N N . LEU A 1 166 ? -66.443 11.927 5.339 1.00 34.06 369 LEU A N 1
ATOM 1234 C CA . LEU A 1 166 ? -67.109 12.809 4.388 1.00 35.80 369 LEU A CA 1
ATOM 1235 C C . LEU A 1 166 ? -66.768 12.445 2.942 1.00 40.13 369 LEU A C 1
ATOM 1236 O O . LEU A 1 166 ? -67.665 12.210 2.128 1.00 46.33 369 LEU A O 1
ATOM 1241 N N . LEU A 1 167 ? -65.482 12.393 2.596 1.00 30.95 370 LEU A N 1
ATOM 1242 C CA . LEU A 1 167 ? -65.115 12.043 1.226 1.00 29.34 370 LEU A CA 1
ATOM 1243 C C . LEU A 1 167 ? -65.618 10.642 0.849 1.00 37.16 370 LEU A C 1
ATOM 1244 O O . LEU A 1 167 ? -66.071 10.423 -0.278 1.00 36.51 370 LEU A O 1
ATOM 1249 N N . HIS A 1 168 ? -65.581 9.688 1.785 1.00 30.58 371 HIS A N 1
ATOM 1250 C CA . HIS A 1 168 ? -66.086 8.351 1.494 1.00 32.04 371 HIS A CA 1
ATOM 1251 C C . HIS A 1 168 ? -67.592 8.362 1.244 1.00 34.32 371 HIS A C 1
ATOM 1252 O O . HIS A 1 168 ? -68.077 7.749 0.285 1.00 33.88 371 HIS A O 1
ATOM 1259 N N . GLU A 1 169 ? -68.348 9.031 2.116 1.00 34.61 372 GLU A N 1
ATOM 1260 C CA . GLU A 1 169 ? -69.774 9.235 1.880 1.00 38.31 372 GLU A CA 1
ATOM 1261 C C . GLU A 1 169 ? -70.033 9.765 0.473 1.00 38.97 372 GLU A C 1
ATOM 1262 O O . GLU A 1 169 ? -70.868 9.228 -0.260 1.00 41.45 372 GLU A O 1
ATOM 1268 N N . ALA A 1 170 ? -69.301 10.810 0.071 1.00 37.04 373 ALA A N 1
ATOM 1269 C CA . ALA A 1 170 ? -69.469 11.406 -1.247 1.00 37.98 373 ALA A CA 1
ATOM 1270 C C . ALA A 1 170 ? -69.289 10.381 -2.357 1.00 36.52 373 ALA A C 1
ATOM 1271 O O . ALA A 1 170 ? -70.158 10.205 -3.215 1.00 46.22 373 ALA A O 1
ATOM 1273 N N . LEU A 1 171 ? -68.138 9.715 -2.361 1.00 33.50 374 LEU A N 1
ATOM 1274 C CA . LEU A 1 171 ? -67.869 8.657 -3.325 1.00 32.66 374 LEU A CA 1
ATOM 1275 C C . LEU A 1 171 ? -68.991 7.623 -3.355 1.00 40.43 374 LEU A C 1
ATOM 1276 O O . LEU A 1 171 ? -69.467 7.237 -4.421 1.00 43.37 374 LEU A O 1
ATOM 1281 N N . GLN A 1 172 ? -69.440 7.174 -2.184 1.00 40.71 375 GLN A N 1
ATOM 1282 C CA . GLN A 1 172 ? -70.485 6.158 -2.132 1.00 48.15 375 GLN A CA 1
ATOM 1283 C C . GLN A 1 172 ? -71.828 6.703 -2.601 1.00 46.65 375 GLN A C 1
ATOM 1284 O O . GLN A 1 172 ? -72.580 6.010 -3.289 1.00 53.15 375 GLN A O 1
ATOM 1290 N N . ASP A 1 173 ? -72.163 7.930 -2.223 1.00 50.52 376 ASP A N 1
ATOM 1291 C CA . ASP A 1 173 ? -73.446 8.471 -2.651 1.00 64.80 376 ASP A CA 1
ATOM 1292 C C . ASP A 1 173 ? -73.411 8.883 -4.116 1.00 59.37 376 ASP A C 1
ATOM 1293 O O . ASP A 1 173 ? -74.432 8.785 -4.805 1.00 61.54 376 ASP A O 1
ATOM 1298 N N . TYR A 1 174 ? -72.258 9.341 -4.615 1.00 59.24 377 TYR A N 1
ATOM 1299 C CA . TYR A 1 174 ? -72.131 9.509 -6.059 1.00 50.61 377 TYR A CA 1
ATOM 1300 C C . TYR A 1 174 ? -72.356 8.180 -6.778 1.00 50.46 377 TYR A C 1
ATOM 1301 O O . TYR A 1 174 ? -73.066 8.124 -7.787 1.00 51.24 377 TYR A O 1
ATOM 1310 N N . GLU A 1 175 ? -71.744 7.103 -6.290 1.00 48.62 378 GLU A N 1
ATOM 1311 C CA . GLU A 1 175 ? -71.888 5.812 -6.955 1.00 45.21 378 GLU A CA 1
ATOM 1312 C C . GLU A 1 175 ? -73.299 5.278 -6.825 1.00 58.49 378 GLU A C 1
ATOM 1313 O O . GLU A 1 175 ? -73.837 4.693 -7.770 1.00 71.89 378 GLU A O 1
ATOM 1319 N N . LEU A 1 176 ? -73.894 5.441 -5.651 1.00 61.58 379 LEU A N 1
ATOM 1320 C CA . LEU A 1 176 ? -75.242 4.876 -5.391 1.00 69.29 379 LEU A CA 1
ATOM 1321 C C . LEU A 1 176 ? -76.340 5.550 -6.215 1.00 73.38 379 LEU A C 1
ATOM 1322 O O . LEU A 1 176 ? -77.487 5.409 -5.824 1.00 84.07 379 LEU A O 1
ATOM 1327 N N . SER A 1 177 ? -75.999 6.265 -7.282 1.00 72.52 380 SER A N 1
ATOM 1328 C CA . SER A 1 177 ? -77.002 6.893 -8.123 1.00 77.82 380 SER A CA 1
ATOM 1329 C C . SER A 1 177 ? -76.524 6.970 -9.568 1.00 79.28 380 SER A C 1
ATOM 1330 O O . SER A 1 177 ? -77.171 6.424 -10.467 1.00 81.91 380 SER A O 1
ATOM 1333 N N . GLN A 1 178 ? -75.388 7.634 -9.799 1.00 74.54 381 GLN A N 1
ATOM 1334 C CA . GLN A 1 178 ? -74.892 7.797 -11.163 1.00 72.83 381 GLN A CA 1
ATOM 1335 C C . GLN A 1 178 ? -74.497 6.462 -11.783 1.00 71.97 381 GLN A C 1
ATOM 1336 O O . GLN A 1 178 ? -74.606 6.276 -13.002 1.00 75.63 381 GLN A O 1
ATOM 1342 N N . ARG A 1 179 ? -74.067 5.505 -10.957 1.00 68.99 382 ARG A N 1
ATOM 1343 C CA . ARG A 1 179 ? -73.613 4.200 -11.436 1.00 68.16 382 ARG A CA 1
ATOM 1344 C C . ARG A 1 179 ? -74.247 3.090 -10.598 1.00 73.36 382 ARG A C 1
ATOM 1345 O O . ARG A 1 179 ? -73.572 2.151 -10.170 1.00 64.70 382 ARG A O 1
ATOM 1353 N N . HIS A 1 180 ? -75.573 3.189 -10.395 1.00 74.86 383 HIS A N 1
ATOM 1354 C CA . HIS A 1 180 ? -76.331 2.170 -9.671 1.00 79.20 383 HIS A CA 1
ATOM 1355 C C . HIS A 1 180 ? -76.544 0.886 -10.474 1.00 83.03 383 HIS A C 1
ATOM 1356 O O . HIS A 1 180 ? -76.985 -0.115 -9.897 1.00 78.88 383 HIS A O 1
ATOM 1363 N N . GLU A 1 181 ? -76.240 0.885 -11.776 1.00 83.69 384 GLU A N 1
ATOM 1364 C CA . GLU A 1 181 ? -76.237 -0.360 -12.540 1.00 86.50 384 GLU A CA 1
ATOM 1365 C C . GLU A 1 181 ? -75.193 -1.345 -12.013 1.00 83.83 384 GLU A C 1
ATOM 1366 O O . GLU A 1 181 ? -75.401 -2.562 -12.091 1.00 89.61 384 GLU A O 1
ATOM 1372 N N . GLU A 1 182 ? -74.063 -0.840 -11.491 1.00 69.85 385 GLU A N 1
ATOM 1373 C CA . GLU A 1 182 ? -72.975 -1.674 -11.002 1.00 66.64 385 GLU A CA 1
ATOM 1374 C C . GLU A 1 182 ? -72.954 -1.635 -9.479 1.00 73.17 385 GLU A C 1
ATOM 1375 O O . GLU A 1 182 ? -72.636 -0.582 -8.901 1.00 77.88 385 GLU A O 1
ATOM 1381 N N . PRO A 1 183 ? -73.278 -2.723 -8.788 1.00 72.93 386 PRO A N 1
ATOM 1382 C CA . PRO A 1 183 ? -73.277 -2.687 -7.324 1.00 72.44 386 PRO A CA 1
ATOM 1383 C C . PRO A 1 183 ? -71.878 -2.839 -6.728 1.00 65.67 386 PRO A C 1
ATOM 1384 O O . PRO A 1 183 ? -70.992 -3.491 -7.290 1.00 61.79 386 PRO A O 1
ATOM 1388 N N . TRP A 1 184 ? -71.698 -2.208 -5.564 1.00 53.36 387 TRP A N 1
ATOM 1389 C CA . TRP A 1 184 ? -70.416 -2.134 -4.859 1.00 47.51 387 TRP A CA 1
ATOM 1390 C C . TRP A 1 184 ? -69.299 -1.611 -5.742 1.00 35.07 387 TRP A C 1
ATOM 1391 O O . TRP A 1 184 ? -68.143 -1.965 -5.550 1.00 58.72 387 TRP A O 1
ATOM 1402 N N . ARG A 1 185 ? -69.625 -0.754 -6.705 1.00 37.32 388 ARG A N 1
ATOM 1403 C CA . ARG A 1 185 ? -68.585 -0.106 -7.496 1.00 36.52 388 ARG A CA 1
ATOM 1404 C C . ARG A 1 185 ? -67.697 0.787 -6.630 1.00 36.09 388 ARG A C 1
ATOM 1405 O O . ARG A 1 185 ? -66.530 0.999 -6.959 1.00 36.71 388 ARG A O 1
ATOM 1413 N N . THR A 1 186 ? -68.226 1.289 -5.516 1.00 32.20 389 THR A N 1
ATOM 1414 C CA . THR A 1 186 ? -67.431 2.046 -4.556 1.00 28.78 389 THR A CA 1
ATOM 1415 C C . THR A 1 186 ? -66.289 1.216 -4.000 1.00 32.93 389 THR A C 1
ATOM 1416 O O . THR A 1 186 ? -65.130 1.658 -3.977 1.00 26.68 389 THR A O 1
ATOM 1420 N N . GLY A 1 187 ? -66.610 0.026 -3.498 1.00 27.25 390 GLY A N 1
ATOM 1421 C CA . GLY A 1 187 ? -65.586 -0.807 -2.909 1.00 42.18 390 GLY A CA 1
ATOM 1422 C C . GLY A 1 187 ? -64.525 -1.194 -3.913 1.00 32.86 390 GLY A C 1
ATOM 1423 O O . GLY A 1 187 ? -63.332 -1.220 -3.587 1.00 24.32 390 GLY A O 1
ATOM 1424 N N . LYS A 1 188 ? -64.944 -1.482 -5.152 1.00 24.90 391 LYS A N 1
ATOM 1425 C CA . LYS A 1 188 ? -63.977 -1.831 -6.188 1.00 31.52 391 LYS A CA 1
ATOM 1426 C C . LYS A 1 188 ? -62.953 -0.726 -6.379 1.00 21.57 391 LYS A C 1
ATOM 1427 O O . LYS A 1 188 ? -61.752 -0.999 -6.483 1.00 28.72 391 LYS A O 1
ATOM 1433 N N . LEU A 1 189 ? -63.396 0.526 -6.384 1.00 21.84 392 LEU A N 1
ATOM 1434 C CA . LEU A 1 189 ? -62.453 1.634 -6.485 1.00 20.26 392 LEU A CA 1
ATOM 1435 C C . LEU A 1 189 ? -61.554 1.707 -5.261 1.00 18.50 392 LEU A C 1
ATOM 1436 O O . LEU A 1 189 ? -60.339 1.892 -5.395 1.00 17.11 392 LEU A O 1
ATOM 1441 N N . LEU A 1 190 ? -62.128 1.561 -4.057 1.00 18.93 393 LEU A N 1
ATOM 1442 C CA . LEU A 1 190 ? -61.304 1.534 -2.844 1.00 21.57 393 LEU A CA 1
ATOM 1443 C C . LEU A 1 190 ? -60.268 0.420 -2.911 1.00 18.18 393 LEU A C 1
ATOM 1444 O O . LEU A 1 190 ? -59.146 0.602 -2.438 1.00 23.97 393 LEU A O 1
ATOM 1449 N N . LEU A 1 191 ? -60.619 -0.739 -3.492 1.00 18.03 394 LEU A N 1
ATOM 1450 C CA . LEU A 1 191 ? -59.699 -1.874 -3.537 1.00 26.97 394 LEU A CA 1
ATOM 1451 C C . LEU A 1 191 ? -58.487 -1.618 -4.422 1.00 16.63 394 LEU A C 1
ATOM 1452 O O . LEU A 1 191 ? -57.535 -2.392 -4.363 1.00 17.09 394 LEU A O 1
ATOM 1457 N N . THR A 1 192 ? -58.493 -0.572 -5.238 1.00 16.16 395 THR A N 1
ATOM 1458 C CA . THR A 1 192 ? -57.296 -0.217 -5.991 1.00 27.61 395 THR A CA 1
ATOM 1459 C C . THR A 1 192 ? -56.312 0.621 -5.177 1.00 19.23 395 THR A C 1
ATOM 1460 O O . THR A 1 192 ? -55.153 0.739 -5.572 1.00 14.37 395 THR A O 1
ATOM 1464 N N . LEU A 1 193 ? -56.757 1.207 -4.067 1.00 14.09 396 LEU A N 1
ATOM 1465 C CA . LEU A 1 193 ? -55.899 2.082 -3.270 1.00 28.89 396 LEU A CA 1
ATOM 1466 C C . LEU A 1 193 ? -54.614 1.429 -2.770 1.00 17.98 396 LEU A C 1
ATOM 1467 O O . LEU A 1 193 ? -53.573 2.108 -2.787 1.00 14.58 396 LEU A O 1
ATOM 1472 N N . PRO A 1 194 ? -54.587 0.164 -2.335 1.00 15.44 397 PRO A N 1
ATOM 1473 C CA . PRO A 1 194 ? -53.284 -0.428 -1.982 1.00 25.03 397 PRO A CA 1
ATOM 1474 C C . PRO A 1 194 ? -52.282 -0.400 -3.122 1.00 14.37 397 PRO A C 1
ATOM 1475 O O . PRO A 1 194 ? -51.119 -0.011 -2.928 1.00 14.46 397 PRO A O 1
ATOM 1479 N N . LEU A 1 195 ? -52.697 -0.815 -4.317 1.00 14.33 398 LEU A N 1
ATOM 1480 C CA . LEU A 1 195 ? -51.781 -0.743 -5.451 1.00 34.46 398 LEU A CA 1
ATOM 1481 C C . LEU A 1 195 ? -51.364 0.698 -5.706 1.00 22.43 398 LEU A C 1
ATOM 1482 O O . LEU A 1 195 ? -50.200 0.966 -6.011 1.00 19.58 398 LEU A O 1
ATOM 1487 N N . LEU A 1 196 ? -52.299 1.637 -5.566 1.00 14.67 399 LEU A N 1
ATOM 1488 C CA . LEU A 1 196 ? -51.961 3.044 -5.686 1.00 14.93 399 LEU A CA 1
ATOM 1489 C C . LEU A 1 196 ? -50.816 3.413 -4.749 1.00 18.92 399 LEU A C 1
ATOM 1490 O O . LEU A 1 196 ? -49.784 3.920 -5.185 1.00 16.22 399 LEU A O 1
ATOM 1495 N N . ARG A 1 197 ? -50.963 3.128 -3.452 1.00 14.74 400 ARG A N 1
ATOM 1496 C CA . ARG A 1 197 ? -49.900 3.444 -2.501 1.00 16.33 400 ARG A CA 1
ATOM 1497 C C . ARG A 1 197 ? -48.598 2.717 -2.840 1.00 16.47 400 ARG A C 1
ATOM 1498 O O . ARG A 1 197 ? -47.505 3.267 -2.676 1.00 17.71 400 ARG A O 1
ATOM 1506 N N . GLN A 1 198 ? -48.704 1.457 -3.266 1.00 20.41 401 GLN A N 1
ATOM 1507 C CA . GLN A 1 198 ? -47.542 0.656 -3.622 1.00 20.30 401 GLN A CA 1
ATOM 1508 C C . GLN A 1 198 ? -46.782 1.276 -4.783 1.00 28.13 401 GLN A C 1
ATOM 1509 O O . GLN A 1 198 ? -45.561 1.469 -4.713 1.00 25.31 401 GLN A O 1
ATOM 1515 N N . THR A 1 199 ? -47.504 1.604 -5.853 1.00 24.31 402 THR A N 1
ATOM 1516 C CA . THR A 1 199 ? -46.909 2.261 -7.010 1.00 22.23 402 THR A CA 1
ATOM 1517 C C . THR A 1 199 ? -46.301 3.604 -6.633 1.00 24.40 402 THR A C 1
ATOM 1518 O O . THR A 1 199 ? -45.199 3.936 -7.075 1.00 26.98 402 THR A O 1
ATOM 1522 N N . ALA A 1 200 ? -46.988 4.386 -5.806 1.00 28.97 403 ALA A N 1
ATOM 1523 C CA . ALA A 1 200 ? -46.409 5.654 -5.388 1.00 20.37 403 ALA A CA 1
ATOM 1524 C C . ALA A 1 200 ? -45.110 5.429 -4.626 1.00 28.84 403 ALA A C 1
ATOM 1525 O O . ALA A 1 200 ? -44.184 6.242 -4.723 1.00 32.16 403 ALA A O 1
ATOM 1527 N N . ALA A 1 201 ? -45.004 4.304 -3.913 1.00 26.80 404 ALA A N 1
ATOM 1528 C CA . ALA A 1 201 ? -43.781 3.995 -3.180 1.00 36.30 404 ALA A CA 1
ATOM 1529 C C . ALA A 1 201 ? -42.619 3.739 -4.128 1.00 35.54 404 ALA A C 1
ATOM 1530 O O . ALA A 1 201 ? -41.479 4.098 -3.822 1.00 39.17 404 ALA A O 1
ATOM 1532 N N . LYS A 1 202 ? -42.893 3.124 -5.275 1.00 34.06 405 LYS A N 1
ATOM 1533 C CA . LYS A 1 202 ? -41.858 2.835 -6.257 1.00 35.35 405 LYS A CA 1
ATOM 1534 C C . LYS A 1 202 ? -41.405 4.116 -6.945 1.00 42.38 405 LYS A C 1
ATOM 1535 O O . LYS A 1 202 ? -40.203 4.345 -7.123 1.00 42.26 405 LYS A O 1
ATOM 1541 N N . ALA A 1 203 ? -42.366 4.958 -7.327 1.00 29.01 406 ALA A N 1
ATOM 1542 C CA . ALA A 1 203 ? -42.039 6.240 -7.934 1.00 33.36 406 ALA A CA 1
ATOM 1543 C C . ALA A 1 203 ? -41.176 7.067 -7.004 1.00 37.67 406 ALA A C 1
ATOM 1544 O O . ALA A 1 203 ? -40.186 7.674 -7.435 1.00 43.44 406 ALA A O 1
ATOM 1546 N N . VAL A 1 204 ? -41.534 7.095 -5.717 1.00 31.19 407 VAL A N 1
ATOM 1547 C CA . VAL A 1 204 ? -40.818 7.933 -4.769 1.00 40.57 407 VAL A CA 1
ATOM 1548 C C . VAL A 1 204 ? -39.391 7.439 -4.618 1.00 51.29 407 VAL A C 1
ATOM 1549 O O . VAL A 1 204 ? -38.446 8.235 -4.547 1.00 50.19 407 VAL A O 1
ATOM 1553 N N . GLN A 1 205 ? -39.201 6.117 -4.594 1.00 43.78 408 GLN A N 1
ATOM 1554 C CA . GLN A 1 205 ? -37.853 5.603 -4.409 1.00 50.42 408 GLN A CA 1
ATOM 1555 C C . GLN A 1 205 ? -37.020 5.837 -5.655 1.00 60.58 408 GLN A C 1
ATOM 1556 O O . GLN A 1 205 ? -35.887 6.321 -5.571 1.00 66.15 408 GLN A O 1
ATOM 1562 N N . HIS A 1 206 ? -37.587 5.550 -6.829 1.00 59.99 409 HIS A N 1
ATOM 1563 C CA . HIS A 1 206 ? -36.868 5.823 -8.065 1.00 51.95 409 HIS A CA 1
ATOM 1564 C C . HIS A 1 206 ? -36.483 7.293 -8.166 1.00 55.77 409 HIS A C 1
ATOM 1565 O O . HIS A 1 206 ? -35.346 7.627 -8.515 1.00 54.74 409 HIS A O 1
ATOM 1572 N N . PHE A 1 207 ? -37.422 8.193 -7.875 1.00 58.01 410 PHE A N 1
ATOM 1573 C CA . PHE A 1 207 ? -37.125 9.610 -8.044 1.00 57.07 410 PHE A CA 1
ATOM 1574 C C . PHE A 1 207 ? -36.181 10.119 -6.970 1.00 58.58 410 PHE A C 1
ATOM 1575 O O . PHE A 1 207 ? -35.456 11.093 -7.196 1.00 69.41 410 PHE A O 1
ATOM 1583 N N . TYR A 1 208 ? -36.185 9.484 -5.799 1.00 61.30 411 TYR A N 1
ATOM 1584 C CA . TYR A 1 208 ? -35.176 9.775 -4.793 1.00 60.89 411 TYR A CA 1
ATOM 1585 C C . TYR A 1 208 ? -33.828 9.196 -5.210 1.00 71.41 411 TYR A C 1
ATOM 1586 O O . TYR A 1 208 ? -32.780 9.776 -4.893 1.00 89.14 411 TYR A O 1
ATOM 1595 N N . SER A 1 209 ? -33.844 8.073 -5.944 1.00 61.58 412 SER A N 1
ATOM 1596 C CA . SER A 1 209 ? -32.629 7.503 -6.517 1.00 66.34 412 SER A CA 1
ATOM 1597 C C . SER A 1 209 ? -31.977 8.430 -7.540 1.00 74.27 412 SER A C 1
ATOM 1598 O O . SER A 1 209 ? -30.748 8.445 -7.649 1.00 82.61 412 SER A O 1
ATOM 1601 N N . VAL A 1 210 ? -32.762 9.183 -8.311 1.00 72.29 413 VAL A N 1
ATOM 1602 C CA . VAL A 1 210 ? -32.157 10.149 -9.222 1.00 79.01 413 VAL A CA 1
ATOM 1603 C C . VAL A 1 210 ? -31.852 11.460 -8.510 1.00 83.02 413 VAL A C 1
ATOM 1604 O O . VAL A 1 210 ? -30.989 12.217 -8.973 1.00 95.69 413 VAL A O 1
ATOM 1608 N N . LYS A 1 211 ? -32.534 11.752 -7.398 1.00 74.06 414 LYS A N 1
ATOM 160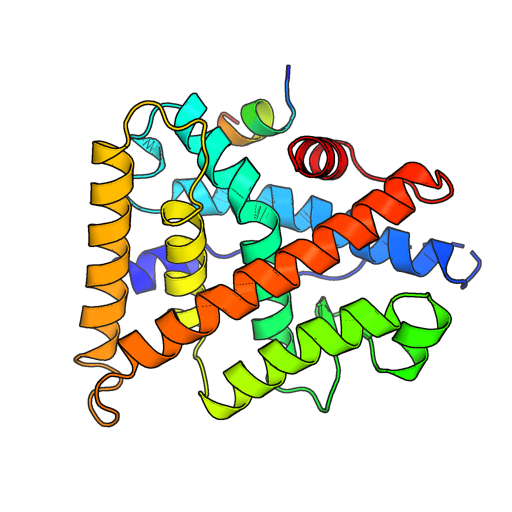9 C CA . LYS A 1 211 ? -32.100 12.830 -6.513 1.00 80.72 414 LYS A CA 1
ATOM 1610 C C . LYS A 1 211 ? -30.682 12.586 -6.007 1.00 87.79 414 LYS A C 1
ATOM 1611 O O . LYS A 1 211 ? -29.817 13.469 -6.099 1.00 86.76 414 LYS A O 1
ATOM 1617 N N . LEU A 1 212 ? -30.434 11.389 -5.477 1.00 86.01 415 LEU A N 1
ATOM 1618 C CA . LEU A 1 212 ? -29.130 11.079 -4.909 1.00 82.84 415 LEU A CA 1
ATOM 1619 C C . LEU A 1 212 ? -28.041 11.152 -5.969 1.00 86.72 415 LEU A C 1
ATOM 1620 O O . LEU A 1 212 ? -26.933 11.623 -5.699 1.00 95.23 415 LEU A O 1
ATOM 1625 N N . GLN A 1 213 ? -28.343 10.698 -7.186 1.00 85.99 416 GLN A N 1
ATOM 1626 C CA . GLN A 1 213 ? -27.317 10.622 -8.219 1.00 90.21 416 GLN A CA 1
ATOM 1627 C C . GLN A 1 213 ? -26.771 11.998 -8.552 1.00 96.83 416 GLN A C 1
ATOM 1628 O O . GLN A 1 213 ? -25.584 12.142 -8.861 1.00 110.35 416 GLN A O 1
ATOM 1634 N N . GLY A 1 214 ? -27.616 13.022 -8.469 1.00 91.15 417 GLY A N 1
ATOM 1635 C CA . GLY A 1 214 ? -27.188 14.386 -8.647 1.00 99.79 417 GLY A CA 1
ATOM 1636 C C . GLY A 1 214 ? -27.113 14.849 -10.083 1.00 98.84 417 GLY A C 1
ATOM 1637 O O . GLY A 1 214 ? -27.057 16.057 -10.326 1.00 99.70 417 GLY A O 1
ATOM 1638 N N . LYS A 1 215 ? -27.132 13.933 -11.042 1.00 100.25 418 LYS A N 1
ATOM 1639 C CA . LYS A 1 215 ? -27.109 14.320 -12.445 1.00 98.92 418 LYS A CA 1
ATOM 1640 C C . LYS A 1 215 ? -28.398 14.986 -12.918 1.00 96.52 418 LYS A C 1
ATOM 1641 O O . LYS A 1 215 ? -28.478 15.347 -14.093 1.00 97.23 418 LYS A O 1
ATOM 1647 N N . VAL A 1 216 ? -29.405 15.147 -12.061 1.00 91.82 419 VAL A N 1
ATOM 1648 C CA . VAL A 1 216 ? -30.697 15.668 -12.509 1.00 85.40 419 VAL A CA 1
ATOM 1649 C C . VAL A 1 216 ? -31.150 16.820 -11.620 1.00 84.65 419 VAL A C 1
ATOM 1650 O O . VAL A 1 216 ? -31.130 16.700 -10.385 1.00 82.74 419 VAL A O 1
ATOM 1654 N N . PRO A 1 217 ? -31.552 17.968 -12.191 1.00 86.54 420 PRO A N 1
ATOM 1655 C CA . PRO A 1 217 ? -31.966 19.113 -11.350 1.00 86.41 420 PRO A CA 1
ATOM 1656 C C . PRO A 1 217 ? -33.446 19.105 -11.036 1.00 82.02 420 PRO A C 1
ATOM 1657 O O . PRO A 1 217 ? -34.271 18.627 -11.828 1.00 80.10 420 PRO A O 1
ATOM 1661 N N . MET A 1 218 ? -33.807 19.633 -9.861 1.00 82.64 421 MET A N 1
ATOM 1662 C CA . MET A 1 218 ? -35.152 19.503 -9.311 1.00 77.79 421 MET A CA 1
ATOM 1663 C C . MET A 1 218 ? -35.558 20.800 -8.628 1.00 80.87 421 MET A C 1
ATOM 1664 O O . MET A 1 218 ? -34.901 21.230 -7.676 1.00 92.23 421 MET A O 1
ATOM 1669 N N . HIS A 1 219 ? -36.628 21.423 -9.126 1.00 79.58 422 HIS A N 1
ATOM 1670 C CA . HIS A 1 219 ? -37.214 22.597 -8.482 1.00 77.97 422 HIS A CA 1
ATOM 1671 C C . HIS A 1 219 ? -37.536 22.280 -7.018 1.00 75.30 422 HIS A C 1
ATOM 1672 O O . HIS A 1 219 ? -37.984 21.182 -6.697 1.00 74.26 422 HIS A O 1
ATOM 1679 N N . LYS A 1 220 ? -37.300 23.240 -6.127 1.00 72.58 423 LYS A N 1
ATOM 1680 C CA . LYS A 1 220 ? -37.134 22.940 -4.706 1.00 71.06 423 LYS A CA 1
ATOM 1681 C C . LYS A 1 220 ? -38.383 22.419 -4.000 1.00 67.20 423 LYS A C 1
ATOM 1682 O O . LYS A 1 220 ? -38.266 21.690 -3.007 1.00 63.08 423 LYS A O 1
ATOM 1688 N N . LEU A 1 221 ? -39.582 22.762 -4.480 1.00 70.38 424 LEU A N 1
ATOM 1689 C CA . LEU A 1 221 ? -40.780 22.170 -3.876 1.00 59.76 424 LEU A CA 1
ATOM 1690 C C . LEU A 1 221 ? -40.783 20.656 -4.038 1.00 61.03 424 LEU A C 1
ATOM 1691 O O . LEU A 1 221 ? -41.019 19.922 -3.075 1.00 67.27 424 LEU A O 1
ATOM 1696 N N . PHE A 1 222 ? -40.544 20.170 -5.259 1.00 62.26 425 PHE A N 1
ATOM 1697 C CA . PHE A 1 222 ? -40.427 18.733 -5.506 1.00 58.20 425 PHE A CA 1
ATOM 1698 C C . PHE A 1 222 ? -39.406 18.085 -4.575 1.00 62.04 425 PHE A C 1
ATOM 1699 O O . PHE A 1 222 ? -39.683 17.058 -3.948 1.00 71.99 425 PHE A O 1
ATOM 1707 N N . LEU A 1 223 ? -38.219 18.685 -4.463 1.00 57.73 426 LEU A N 1
ATOM 1708 C CA . LEU A 1 223 ? -37.170 18.136 -3.608 1.00 57.81 426 LEU A CA 1
ATOM 1709 C C . LEU A 1 223 ? -37.642 18.024 -2.164 1.00 57.14 426 LEU A C 1
ATOM 1710 O O . LEU A 1 223 ? -37.441 16.994 -1.511 1.00 58.00 426 LEU A O 1
ATOM 1715 N N . GLU A 1 224 ? -38.296 19.075 -1.661 1.00 55.86 427 GLU A N 1
ATOM 1716 C CA . GLU A 1 224 ? -38.780 19.092 -0.281 1.00 55.81 427 GLU A CA 1
ATOM 1717 C C . GLU A 1 224 ? -39.786 17.965 -0.014 1.00 51.44 427 GLU A C 1
ATOM 1718 O O . GLU A 1 224 ? -39.732 17.320 1.038 1.00 50.85 427 GLU A O 1
ATOM 1724 N N . MET A 1 225 ? -40.705 17.709 -0.953 1.00 46.37 428 MET A N 1
ATOM 1725 C CA . MET A 1 225 ? -41.614 16.569 -0.825 1.00 51.43 428 MET A CA 1
ATOM 1726 C C . MET A 1 225 ? -40.851 15.247 -0.806 1.00 54.47 428 MET A C 1
ATOM 1727 O O . MET A 1 225 ? -41.178 14.334 -0.039 1.00 57.67 428 MET A O 1
ATOM 1732 N N . LEU A 1 226 ? -39.835 15.120 -1.653 1.00 48.95 429 LEU A N 1
ATOM 1733 C CA . LEU A 1 226 ? -39.114 13.863 -1.762 1.00 45.09 429 LEU A CA 1
ATOM 1734 C C . LEU A 1 226 ? -38.325 13.508 -0.507 1.00 62.97 429 LEU A C 1
ATOM 1735 O O . LEU A 1 226 ? -38.116 12.319 -0.245 1.00 75.93 429 LEU A O 1
ATOM 1740 N N . GLU A 1 227 ? -37.859 14.499 0.260 1.00 60.01 430 GLU A N 1
ATOM 1741 C CA . GLU A 1 227 ? -37.061 14.180 1.438 1.00 63.35 430 GLU A CA 1
ATOM 1742 C C . GLU A 1 227 ? -37.938 13.932 2.656 1.00 64.43 430 GLU A C 1
ATOM 1743 O O . GLU A 1 227 ? -37.528 13.220 3.579 1.00 77.25 430 GLU A O 1
ATOM 1749 N N . ALA A 1 228 ? -39.157 14.479 2.661 1.00 59.42 431 ALA A N 1
ATOM 1750 C CA . ALA A 1 228 ? -40.171 14.041 3.621 1.00 59.63 431 ALA A CA 1
ATOM 1751 C C . ALA A 1 228 ? -40.371 12.530 3.565 1.00 67.71 431 ALA A C 1
ATOM 1752 O O . ALA A 1 228 ? -40.445 11.867 4.604 1.00 79.28 431 ALA A O 1
ATOM 1754 N N . LYS A 1 229 ? -40.447 11.969 2.359 1.00 61.76 432 LYS A N 1
ATOM 1755 C CA . LYS A 1 229 ? -40.522 10.521 2.148 1.00 64.92 432 LYS A CA 1
ATOM 1756 C C . LYS A 1 229 ? -39.146 9.842 2.230 1.00 76.10 432 LYS A C 1
ATOM 1757 O O . LYS A 1 229 ? -38.435 9.942 3.238 1.00 84.09 432 LYS A O 1
ATOM 1763 N N . ALA B 2 1 ? -40.470 27.953 6.787 1.00 74.32 207 ALA B N 1
ATOM 1764 C CA . ALA B 2 1 ? -39.214 27.898 6.041 1.00 84.89 207 ALA B CA 1
ATOM 1765 C C . ALA B 2 1 ? -39.383 27.017 4.796 1.00 84.20 207 ALA B C 1
ATOM 1766 O O . ALA B 2 1 ? -38.597 27.101 3.842 1.00 82.73 207 ALA B O 1
ATOM 1768 N N . SER B 2 2 ? -40.431 26.195 4.815 1.00 71.65 208 SER B N 1
ATOM 1769 C CA . SER B 2 2 ? -40.697 25.219 3.769 1.00 69.97 208 SER B CA 1
ATOM 1770 C C . SER B 2 2 ? -41.472 25.838 2.609 1.00 69.94 208 SER B C 1
ATOM 1771 O O . SER B 2 2 ? -42.271 26.762 2.789 1.00 70.50 208 SER B O 1
ATOM 1774 N N . GLU B 2 3 ? -41.197 25.325 1.401 1.00 69.63 209 GLU B N 1
ATOM 1775 C CA . GLU B 2 3 ? -41.996 25.668 0.224 1.00 69.48 209 GLU B CA 1
ATOM 1776 C C . GLU B 2 3 ? -43.447 25.260 0.416 1.00 68.81 209 GLU B C 1
ATOM 1777 O O . GLU B 2 3 ? -44.366 25.956 -0.028 1.00 67.85 209 GLU B O 1
ATOM 1783 N N . LEU B 2 4 ? -43.670 24.122 1.075 1.00 65.87 210 LEU B N 1
ATOM 1784 C CA . LEU B 2 4 ? -45.023 23.628 1.278 1.00 64.11 210 LEU B CA 1
ATOM 1785 C C . LEU B 2 4 ? -45.866 24.626 2.046 1.00 64.74 210 LEU B C 1
ATOM 1786 O O . LEU B 2 4 ? -47.008 24.904 1.676 1.00 64.31 210 LEU B O 1
ATOM 1791 N N . LEU B 2 5 ? -45.326 25.183 3.125 1.00 65.99 211 LEU B N 1
ATOM 1792 C CA . LEU B 2 5 ? -46.128 26.101 3.915 1.00 66.92 211 LEU B CA 1
ATOM 1793 C C . LEU B 2 5 ? -46.267 27.440 3.204 1.00 68.83 211 LEU B C 1
ATOM 1794 O O . LEU B 2 5 ? -47.308 28.089 3.296 1.00 69.44 211 LEU B O 1
ATOM 1799 N N . LYS B 2 6 ? -45.223 27.857 2.477 1.00 70.08 212 LYS B N 1
ATOM 1800 C CA . LYS B 2 6 ? -45.346 28.974 1.535 1.00 72.01 212 LYS B CA 1
ATOM 1801 C C . LYS B 2 6 ? -46.534 28.766 0.616 1.00 71.04 212 LYS B C 1
ATOM 1802 O O . LYS B 2 6 ? -47.453 29.587 0.581 1.00 72.21 212 LYS B O 1
ATOM 1808 N N . TYR B 2 7 ? -46.545 27.658 -0.131 1.00 69.10 213 TYR B N 1
ATOM 1809 C CA . TYR B 2 7 ? -47.640 27.424 -1.064 1.00 68.20 213 TYR B CA 1
ATOM 1810 C C . TYR B 2 7 ? -48.965 27.193 -0.343 1.00 66.94 213 TYR B C 1
ATOM 1811 O O . TYR B 2 7 ? -50.026 27.496 -0.897 1.00 67.09 213 TYR B O 1
ATOM 1820 N N . LEU B 2 8 ? -48.931 26.695 0.896 1.00 66.01 214 LEU B N 1
ATOM 1821 C CA . LEU B 2 8 ? -50.170 26.410 1.610 1.00 65.01 214 LEU B CA 1
ATOM 1822 C C . LEU B 2 8 ? -50.848 27.661 2.149 1.00 67.13 214 LEU B C 1
ATOM 1823 O O . LEU B 2 8 ? -52.058 27.635 2.387 1.00 66.82 214 LEU B O 1
ATOM 1828 N N . THR B 2 9 ? -50.109 28.751 2.348 1.00 69.52 215 THR B N 1
ATOM 1829 C CA . THR B 2 9 ? -50.683 29.972 2.890 1.00 72.03 215 THR B CA 1
ATOM 1830 C C . THR B 2 9 ? -50.638 31.161 1.936 1.00 83.00 215 THR B C 1
ATOM 1831 O O . THR B 2 9 ? -51.041 32.259 2.341 1.00 83.02 215 THR B O 1
ATOM 1835 N N . THR B 2 10 ? -50.157 30.985 0.699 1.00 87.21 216 THR B N 1
ATOM 1836 C CA . THR B 2 10 ? -50.223 32.039 -0.324 1.00 90.57 216 THR B CA 1
ATOM 1837 C C . THR B 2 10 ? -51.660 32.534 -0.475 1.00 90.19 216 THR B C 1
ATOM 1838 O O . THR B 2 10 ? -52.497 31.871 -1.093 1.00 82.26 216 THR B O 1
#